Protein AF-A0A2R5FAJ1-F1 (afdb_monomer)

Structure (mmCIF, N/CA/C/O backbone):
data_AF-A0A2R5FAJ1-F1
#
_entry.id   AF-A0A2R5FAJ1-F1
#
loop_
_atom_site.group_PDB
_atom_site.id
_atom_site.type_symbol
_atom_site.label_atom_id
_atom_site.label_alt_id
_atom_site.label_comp_id
_atom_site.label_asym_id
_atom_site.label_entity_id
_atom_site.label_seq_id
_atom_site.pdbx_PDB_ins_code
_atom_site.Cartn_x
_atom_site.Cartn_y
_atom_site.Cartn_z
_atom_site.occupancy
_atom_site.B_iso_or_equiv
_atom_site.auth_seq_id
_atom_site.auth_comp_id
_atom_site.auth_asym_id
_atom_site.auth_atom_id
_atom_site.pdbx_PDB_model_num
ATOM 1 N N . MET A 1 1 ? -0.420 -8.254 14.455 1.00 93.44 1 MET A N 1
ATOM 2 C CA . MET A 1 1 ? -1.383 -7.147 14.602 1.00 93.44 1 MET A CA 1
ATOM 3 C C . MET A 1 1 ? -1.770 -6.872 16.058 1.00 93.44 1 MET A C 1
ATOM 5 O O . MET A 1 1 ? -2.172 -7.791 16.772 1.00 93.44 1 MET A O 1
ATOM 9 N N . ARG A 1 2 ? -1.735 -5.594 16.463 1.00 96.62 2 ARG A N 1
ATOM 10 C CA . ARG A 1 2 ? -2.293 -5.032 17.708 1.00 96.62 2 ARG A CA 1
ATOM 11 C C . ARG A 1 2 ? -3.362 -3.991 17.358 1.00 96.62 2 ARG A C 1
ATOM 13 O O . ARG A 1 2 ? -3.120 -3.110 16.543 1.00 96.62 2 ARG A O 1
ATOM 20 N N . ILE A 1 3 ? -4.538 -4.079 17.975 1.00 96.56 3 ILE A N 1
ATOM 21 C CA . ILE A 1 3 ? -5.634 -3.118 17.767 1.00 96.56 3 ILE A CA 1
ATOM 22 C C . ILE A 1 3 ? -5.824 -2.315 19.049 1.00 96.56 3 ILE A C 1
ATOM 24 O O . ILE A 1 3 ? -5.948 -2.896 20.127 1.00 96.56 3 ILE A O 1
ATOM 28 N N . THR A 1 4 ? -5.860 -0.994 18.919 1.00 95.50 4 THR A N 1
ATOM 29 C CA . THR A 1 4 ? -6.141 -0.053 20.006 1.00 95.50 4 THR A CA 1
ATOM 30 C C . THR A 1 4 ? -7.481 0.641 19.750 1.00 95.50 4 THR A C 1
ATOM 32 O O . THR A 1 4 ? -8.210 0.322 18.801 1.00 95.50 4 THR A O 1
ATOM 35 N N . GLU A 1 5 ? -7.849 1.586 20.612 1.00 92.88 5 GLU A N 1
ATOM 36 C CA . GLU A 1 5 ? -9.040 2.408 20.392 1.00 92.88 5 GLU A CA 1
ATOM 37 C C . GLU A 1 5 ? -8.940 3.201 19.079 1.00 92.88 5 GLU A C 1
ATOM 39 O O . GLU A 1 5 ? -9.903 3.253 18.313 1.00 92.88 5 GLU A O 1
ATOM 44 N N . THR A 1 6 ? -7.753 3.733 18.779 1.00 94.31 6 THR A N 1
ATOM 45 C CA . THR A 1 6 ? -7.510 4.668 17.675 1.00 94.31 6 THR A CA 1
ATOM 46 C C . THR A 1 6 ? -6.728 4.069 16.508 1.00 94.31 6 THR A C 1
ATOM 48 O O . THR A 1 6 ? -6.810 4.613 15.408 1.00 94.31 6 THR A O 1
ATOM 51 N N . MET A 1 7 ? -6.013 2.952 16.692 1.00 97.75 7 MET A N 1
ATOM 52 C CA . MET A 1 7 ? -5.083 2.409 15.694 1.00 97.75 7 MET A CA 1
ATOM 53 C C . MET A 1 7 ? -5.255 0.909 15.425 1.00 97.75 7 MET A C 1
ATOM 55 O O . MET A 1 7 ? -5.650 0.123 16.288 1.00 97.75 7 MET A O 1
ATOM 59 N N . VAL A 1 8 ? -4.895 0.504 14.208 1.00 98.44 8 VAL A N 1
ATOM 60 C CA . VAL A 1 8 ? -4.627 -0.878 13.801 1.00 98.44 8 VAL A CA 1
ATOM 61 C C . VAL A 1 8 ? -3.150 -0.962 13.431 1.00 98.44 8 VAL A C 1
ATOM 63 O O . VAL A 1 8 ? -2.748 -0.493 12.369 1.00 98.44 8 VAL A O 1
ATOM 66 N N . LEU A 1 9 ? -2.346 -1.544 14.316 1.00 98.50 9 LEU A N 1
ATOM 67 C CA . LEU A 1 9 ? -0.903 -1.708 14.159 1.00 98.50 9 LEU A CA 1
ATOM 68 C C . LEU A 1 9 ? -0.627 -3.111 13.613 1.00 98.50 9 LEU A C 1
ATOM 70 O O . LEU A 1 9 ? -1.091 -4.098 14.186 1.00 98.50 9 LEU A O 1
ATOM 74 N N . PHE A 1 10 ? 0.119 -3.225 12.525 1.00 98.38 10 PHE A N 1
ATOM 75 C CA . PHE A 1 10 ? 0.426 -4.509 11.892 1.00 98.38 10 PHE A CA 1
ATOM 76 C C . PHE A 1 10 ? 1.803 -4.461 11.237 1.00 98.38 10 PHE A C 1
ATOM 78 O O . PHE A 1 10 ? 2.274 -3.382 10.902 1.00 98.38 10 PHE A O 1
ATOM 85 N N . TRP A 1 11 ? 2.446 -5.611 11.044 1.00 95.06 11 TRP A N 1
ATOM 86 C CA . TRP A 1 11 ? 3.674 -5.687 10.230 1.00 95.06 11 TRP A CA 1
ATOM 87 C C . TRP A 1 11 ? 4.027 -7.102 9.761 1.00 95.06 11 TRP A C 1
ATOM 89 O O . TRP A 1 11 ? 5.011 -7.313 9.047 1.00 95.06 11 TRP A O 1
ATOM 99 N N . ARG A 1 12 ? 3.251 -8.112 10.167 1.00 96.31 12 ARG A N 1
ATOM 100 C CA . ARG A 1 12 ? 3.570 -9.511 9.886 1.00 96.31 12 ARG A CA 1
ATOM 101 C C . ARG A 1 12 ? 2.950 -9.945 8.567 1.00 96.31 12 ARG A C 1
ATOM 103 O O . ARG A 1 12 ? 1.955 -9.390 8.111 1.00 96.31 12 ARG A O 1
ATOM 110 N N . THR A 1 13 ? 3.517 -10.980 7.954 1.00 95.56 13 THR A N 1
ATOM 111 C CA . THR A 1 13 ? 3.013 -11.500 6.669 1.00 95.56 13 THR A CA 1
ATOM 112 C C . THR A 1 13 ? 1.606 -12.096 6.804 1.00 95.56 13 THR A C 1
ATOM 114 O O . THR A 1 13 ? 0.830 -12.097 5.852 1.00 95.56 13 THR A O 1
ATOM 117 N N . GLU A 1 14 ? 1.251 -12.581 7.991 1.00 95.62 14 GLU A N 1
ATOM 118 C CA . GLU A 1 14 ? -0.069 -13.124 8.302 1.00 95.62 14 GLU A CA 1
ATOM 119 C C . GLU A 1 14 ? -1.156 -12.042 8.336 1.00 95.62 14 GLU A C 1
ATOM 121 O O . GLU A 1 14 ? -2.317 -12.350 8.074 1.00 95.62 14 GLU A O 1
ATOM 126 N N . ASP A 1 15 ? -0.790 -10.785 8.602 1.00 96.94 15 ASP A N 1
ATOM 127 C CA . ASP A 1 15 ? -1.733 -9.674 8.680 1.00 96.94 15 ASP A CA 1
ATOM 128 C C . ASP A 1 15 ? -2.229 -9.327 7.262 1.00 96.94 15 ASP A C 1
ATOM 130 O O . ASP A 1 15 ? -1.428 -9.012 6.377 1.00 96.94 15 ASP A O 1
ATOM 134 N N . VAL A 1 16 ? -3.549 -9.337 7.019 1.00 97.69 16 VAL A N 1
ATOM 135 C CA . VAL A 1 16 ? -4.116 -9.100 5.668 1.00 97.69 16 VAL A CA 1
ATOM 136 C C . VAL A 1 16 ? -3.758 -7.732 5.089 1.00 97.69 16 VAL A C 1
ATOM 138 O O . VAL A 1 16 ? -3.848 -7.521 3.880 1.00 97.69 16 VAL A O 1
ATOM 141 N N . PHE A 1 17 ? -3.343 -6.803 5.941 1.00 98.19 17 PHE A N 1
ATOM 142 C CA . PHE A 1 17 ? -2.893 -5.460 5.598 1.00 98.19 17 PHE A CA 1
ATOM 143 C C . PHE A 1 17 ? -1.486 -5.439 4.989 1.00 98.19 17 PHE A C 1
ATOM 145 O O . PHE A 1 17 ? -1.177 -4.549 4.200 1.00 98.19 17 PHE A O 1
ATOM 152 N N . SER A 1 18 ? -0.658 -6.450 5.267 1.00 98.25 18 SER A N 1
ATOM 153 C CA . SER A 1 18 ? 0.699 -6.535 4.734 1.00 98.25 18 SER A CA 1
ATOM 154 C C . SER A 1 18 ? 0.703 -6.700 3.212 1.00 98.25 18 SER A C 1
ATOM 156 O O . SER A 1 18 ? -0.058 -7.492 2.636 1.00 98.25 18 SER A O 1
ATOM 158 N N . ASN A 1 19 ? 1.632 -6.012 2.542 1.00 97.94 19 ASN A N 1
ATOM 159 C CA . ASN A 1 19 ? 1.895 -6.221 1.115 1.00 97.94 19 ASN A CA 1
ATOM 160 C C . ASN A 1 19 ? 2.412 -7.636 0.814 1.00 97.94 19 ASN A C 1
ATOM 162 O O . ASN A 1 19 ? 2.312 -8.091 -0.326 1.00 97.94 19 ASN A O 1
ATOM 166 N N . TRP A 1 20 ? 2.961 -8.325 1.817 1.00 98.00 20 TRP A N 1
ATOM 167 C CA . TRP A 1 20 ? 3.514 -9.674 1.687 1.00 98.00 20 TRP A CA 1
ATOM 168 C C . TRP A 1 20 ? 2.463 -10.760 1.896 1.00 98.00 20 TRP A C 1
ATOM 170 O O . TRP A 1 20 ? 2.696 -11.907 1.511 1.00 98.00 20 TRP A O 1
ATOM 180 N N . HIS A 1 21 ? 1.304 -10.397 2.454 1.00 98.44 21 HIS A N 1
ATOM 181 C CA . HIS A 1 21 ? 0.206 -11.321 2.679 1.00 98.44 21 HIS A CA 1
ATOM 182 C C . HIS A 1 21 ? -0.227 -11.991 1.365 1.00 98.44 21 HIS A C 1
ATOM 184 O O . HIS A 1 21 ? -0.541 -11.279 0.401 1.00 98.44 21 HIS A O 1
ATOM 190 N N . PRO A 1 22 ? -0.277 -13.335 1.304 1.00 98.25 22 PRO A N 1
ATOM 191 C CA . PRO A 1 22 ? -0.726 -14.053 0.119 1.00 98.25 22 PRO A CA 1
ATOM 192 C C . PRO A 1 22 ? -2.164 -13.682 -0.255 1.00 98.25 22 PRO A C 1
ATOM 194 O O . PRO A 1 22 ? -3.111 -13.984 0.466 1.00 98.25 22 PRO A O 1
ATOM 197 N N . ALA A 1 23 ? -2.339 -13.048 -1.410 1.00 97.75 23 ALA A N 1
ATOM 198 C CA . ALA A 1 23 ? -3.645 -12.684 -1.939 1.00 97.75 23 ALA A CA 1
ATOM 199 C C . ALA A 1 23 ? -3.588 -12.663 -3.464 1.00 97.75 23 ALA A C 1
ATOM 201 O O . ALA A 1 23 ? -2.833 -11.893 -4.058 1.00 97.75 23 ALA A O 1
ATOM 202 N N . VAL A 1 24 ? -4.391 -13.514 -4.103 1.00 97.56 24 VAL A N 1
ATOM 203 C CA . VAL A 1 24 ? -4.454 -13.560 -5.564 1.00 97.56 24 VAL A CA 1
ATOM 204 C C . VAL A 1 24 ? -5.420 -12.493 -6.061 1.00 97.56 24 VAL A C 1
ATOM 206 O O . VAL A 1 24 ? -6.554 -12.406 -5.591 1.00 97.56 24 VAL A O 1
ATOM 209 N N . PHE A 1 25 ? -4.974 -11.696 -7.025 1.00 97.88 25 PHE A N 1
ATOM 210 C CA . PHE A 1 25 ? -5.801 -10.722 -7.734 1.00 97.88 25 PHE A CA 1
ATOM 211 C C . PHE A 1 25 ? -5.243 -10.468 -9.137 1.00 97.88 25 PHE A C 1
ATOM 213 O O . PHE A 1 25 ? -4.124 -10.874 -9.464 1.00 97.88 25 PHE A O 1
ATOM 220 N N . TYR A 1 26 ? -6.050 -9.821 -9.974 1.00 96.69 26 TYR A N 1
ATOM 221 C CA . TYR A 1 26 ? -5.736 -9.576 -11.376 1.00 96.69 26 TYR A CA 1
ATOM 222 C C . TYR A 1 26 ? -5.839 -8.098 -11.744 1.00 96.69 26 TYR A C 1
ATOM 224 O O . TYR A 1 26 ? -6.721 -7.392 -11.258 1.00 96.69 26 TYR A O 1
ATOM 232 N N . GLU A 1 27 ? -4.989 -7.669 -12.672 1.00 93.81 27 GLU A N 1
ATOM 233 C CA . GLU A 1 27 ? -5.053 -6.365 -13.334 1.00 93.81 27 GLU A CA 1
ATOM 234 C C . GLU A 1 27 ? -4.832 -6.567 -14.831 1.00 93.81 27 GLU A C 1
ATOM 236 O O . GLU A 1 27 ? -3.790 -7.078 -15.236 1.00 93.81 27 GLU A O 1
ATOM 241 N N . ASN A 1 28 ? -5.812 -6.211 -15.668 1.00 91.25 28 ASN A N 1
ATOM 242 C CA . ASN A 1 28 ? -5.693 -6.301 -17.131 1.00 91.25 28 ASN A CA 1
ATOM 243 C C . ASN A 1 28 ? -5.165 -7.666 -17.639 1.00 91.25 28 ASN A C 1
ATOM 245 O O . ASN A 1 28 ? -4.375 -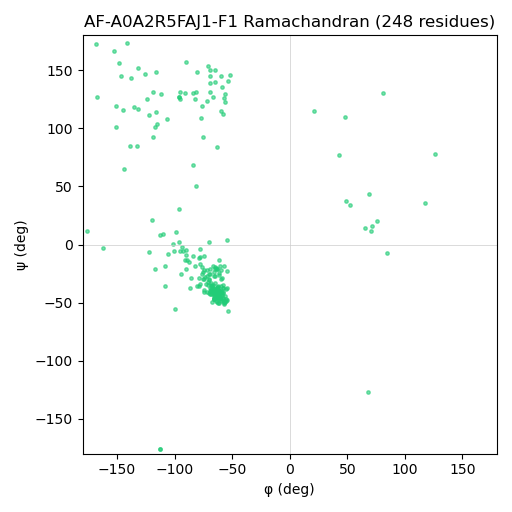7.737 -18.576 1.00 91.25 28 ASN A O 1
ATOM 249 N N . GLY A 1 29 ? -5.583 -8.762 -16.993 1.00 89.81 29 GLY A N 1
ATOM 250 C CA . GLY A 1 29 ? -5.164 -10.130 -17.325 1.00 89.81 29 GLY A CA 1
ATOM 251 C C . GLY A 1 29 ? -3.837 -10.586 -16.701 1.00 89.81 29 GLY A C 1
ATOM 252 O O . GLY A 1 29 ? -3.521 -11.773 -16.767 1.00 89.81 29 GLY A O 1
ATOM 253 N N . VAL A 1 30 ? -3.084 -9.700 -16.046 1.00 92.81 30 VAL A N 1
ATOM 254 C CA . VAL A 1 30 ? -1.887 -10.057 -15.270 1.00 92.81 30 VAL A CA 1
ATOM 255 C C . VAL A 1 30 ? -2.313 -10.554 -13.892 1.00 92.81 30 VAL A C 1
ATOM 257 O O . VAL A 1 30 ? -3.118 -9.915 -13.219 1.00 92.81 30 VAL A O 1
ATOM 260 N N . ARG A 1 31 ? -1.780 -11.705 -13.473 1.00 97.19 31 ARG A N 1
ATOM 261 C CA . ARG A 1 31 ? -2.037 -12.308 -12.160 1.00 97.19 31 ARG A CA 1
ATOM 262 C C . ARG A 1 31 ? -0.946 -11.921 -11.168 1.00 97.19 31 ARG A C 1
ATOM 264 O O . ARG A 1 31 ? 0.227 -12.167 -11.444 1.00 97.19 31 ARG A O 1
ATOM 271 N N . PHE A 1 32 ? -1.348 -11.466 -9.988 1.00 98.44 32 PHE A N 1
ATOM 272 C CA . PHE A 1 32 ? -0.465 -11.213 -8.850 1.00 98.44 32 PHE A CA 1
ATOM 273 C C . PHE A 1 32 ? -0.809 -12.142 -7.686 1.00 98.44 32 PHE A C 1
ATOM 275 O O . PHE A 1 32 ? -1.961 -12.553 -7.538 1.00 98.44 32 PHE A O 1
ATOM 282 N N . ILE A 1 33 ? 0.194 -12.512 -6.884 1.00 98.31 33 ILE A N 1
ATOM 283 C CA . ILE A 1 33 ? 0.015 -13.393 -5.711 1.00 98.31 33 ILE A CA 1
ATOM 284 C C . ILE A 1 33 ? 0.080 -12.668 -4.363 1.00 98.31 33 ILE A C 1
ATOM 286 O O . ILE A 1 33 ? -0.180 -13.285 -3.331 1.00 98.31 33 ILE A O 1
ATOM 290 N N . ASN A 1 34 ? 0.452 -11.391 -4.372 1.00 98.62 34 ASN A N 1
ATOM 291 C CA . ASN A 1 34 ? 0.419 -10.456 -3.251 1.00 98.62 34 ASN A CA 1
ATOM 292 C C . ASN A 1 34 ? 0.665 -9.031 -3.792 1.00 98.62 34 ASN A C 1
ATOM 294 O O . ASN A 1 34 ? 0.986 -8.852 -4.974 1.00 98.62 34 ASN A O 1
ATOM 298 N N . THR A 1 35 ? 0.515 -8.015 -2.941 1.00 98.56 35 THR A N 1
ATOM 299 C CA . THR A 1 35 ? 0.717 -6.616 -3.349 1.00 98.56 35 THR A CA 1
ATOM 300 C C . THR A 1 35 ? 2.192 -6.296 -3.614 1.00 98.56 35 THR A C 1
ATOM 302 O O . THR A 1 35 ? 2.478 -5.474 -4.477 1.00 98.56 35 THR A O 1
ATOM 305 N N . GLU A 1 36 ? 3.145 -6.961 -2.950 1.00 98.62 36 GLU A N 1
ATOM 306 C CA . GLU A 1 36 ? 4.584 -6.778 -3.215 1.00 98.62 36 GLU A CA 1
ATOM 307 C C . GLU A 1 36 ? 4.939 -7.102 -4.676 1.00 98.62 36 GLU A C 1
ATOM 309 O O . GLU A 1 36 ? 5.653 -6.339 -5.328 1.00 98.62 36 GLU A O 1
ATOM 314 N N . GLN A 1 37 ? 4.397 -8.195 -5.225 1.00 98.81 37 GLN A N 1
ATOM 315 C CA . GLN A 1 37 ? 4.614 -8.581 -6.619 1.00 98.81 37 GLN A CA 1
ATOM 316 C C . GLN A 1 37 ? 4.077 -7.521 -7.580 1.00 98.81 37 GLN A C 1
ATOM 318 O O . GLN A 1 37 ? 4.756 -7.173 -8.544 1.00 98.81 37 GLN A O 1
ATOM 323 N N . HIS A 1 38 ? 2.874 -7.006 -7.305 1.00 98.81 38 HIS A N 1
ATOM 324 C CA . HIS A 1 38 ? 2.249 -5.925 -8.072 1.00 98.81 38 HIS A CA 1
ATOM 325 C C . HIS A 1 38 ? 3.091 -4.650 -8.017 1.00 98.81 38 HIS A C 1
ATOM 327 O O . HIS A 1 38 ? 3.471 -4.124 -9.062 1.00 98.81 38 HIS A O 1
ATOM 333 N N . MET A 1 39 ? 3.484 -4.228 -6.813 1.00 98.62 39 MET A N 1
ATOM 334 C CA . MET A 1 39 ? 4.303 -3.042 -6.583 1.00 98.62 39 MET A CA 1
ATOM 335 C C . MET A 1 39 ? 5.633 -3.117 -7.340 1.00 98.62 39 MET A C 1
ATOM 337 O O . MET A 1 39 ? 6.001 -2.175 -8.042 1.00 98.62 39 MET A O 1
ATOM 341 N N . MET A 1 40 ? 6.368 -4.225 -7.213 1.00 98.81 40 MET A N 1
ATOM 342 C CA . MET A 1 40 ? 7.676 -4.374 -7.857 1.00 98.81 40 MET A CA 1
ATOM 343 C C . MET A 1 40 ? 7.548 -4.529 -9.376 1.00 98.81 40 MET A C 1
ATOM 345 O O . MET A 1 40 ? 8.384 -4.002 -10.111 1.00 98.81 40 MET A O 1
ATOM 349 N N . TRP A 1 41 ? 6.498 -5.197 -9.866 1.00 98.75 41 TRP A N 1
ATOM 350 C CA . TRP A 1 41 ? 6.222 -5.291 -11.300 1.00 98.75 41 TRP A CA 1
ATOM 351 C C . TRP A 1 41 ? 5.939 -3.913 -11.904 1.00 98.75 41 TRP A C 1
ATOM 353 O O . TRP A 1 41 ? 6.590 -3.534 -12.876 1.00 98.75 41 TRP A O 1
ATOM 363 N N . HIS A 1 42 ? 5.051 -3.124 -11.292 1.00 98.75 42 HIS A N 1
ATOM 364 C CA . HIS A 1 42 ? 4.762 -1.755 -11.734 1.00 98.75 42 HIS A CA 1
ATOM 365 C C . HIS A 1 42 ? 5.969 -0.839 -11.628 1.00 98.75 42 HIS A C 1
ATOM 367 O O . HIS A 1 42 ? 6.194 -0.029 -12.521 1.00 98.75 42 HIS A O 1
ATOM 373 N N . LYS A 1 43 ? 6.793 -1.000 -10.587 1.00 98.56 43 LYS A N 1
ATOM 374 C CA . LYS A 1 43 ? 8.072 -0.296 -10.485 1.00 98.56 43 LYS A CA 1
ATOM 375 C C . LYS A 1 43 ? 8.957 -0.584 -11.699 1.00 98.56 43 LYS A C 1
ATOM 377 O O . LYS A 1 43 ? 9.466 0.348 -12.306 1.00 98.56 43 LYS A O 1
ATOM 382 N N . ALA A 1 44 ? 9.122 -1.849 -12.081 1.00 98.69 44 ALA A N 1
ATOM 383 C CA . ALA A 1 44 ? 9.907 -2.213 -13.259 1.00 98.69 44 ALA A CA 1
ATOM 384 C C . ALA A 1 44 ? 9.298 -1.649 -14.559 1.00 98.69 44 ALA A C 1
ATOM 386 O O . ALA A 1 44 ? 10.019 -1.093 -15.386 1.00 98.69 44 ALA A O 1
ATOM 387 N N . MET A 1 45 ? 7.972 -1.720 -14.708 1.00 98.19 45 MET A N 1
ATOM 388 C CA . MET A 1 45 ? 7.258 -1.172 -15.868 1.00 98.19 45 MET A CA 1
ATOM 389 C C . MET A 1 45 ? 7.376 0.354 -15.977 1.00 98.19 45 MET A C 1
ATOM 391 O O . MET A 1 45 ? 7.557 0.862 -17.082 1.00 98.19 45 MET A O 1
ATOM 395 N N . LEU A 1 46 ? 7.340 1.076 -14.852 1.00 97.88 46 LEU A N 1
ATOM 396 C CA . LEU A 1 46 ? 7.489 2.535 -14.791 1.00 97.88 46 LEU A CA 1
ATOM 397 C C . LEU A 1 46 ? 8.819 3.010 -15.395 1.00 97.88 46 LEU A C 1
ATOM 399 O O . LEU A 1 46 ? 8.860 4.059 -16.031 1.00 97.88 46 LEU A O 1
ATOM 403 N N . PHE A 1 47 ? 9.885 2.222 -15.236 1.00 98.19 47 PHE A N 1
ATOM 404 C CA . PHE A 1 47 ? 11.216 2.510 -15.785 1.00 98.19 47 PHE A CA 1
ATOM 405 C C . PHE A 1 47 ? 11.517 1.755 -17.093 1.00 98.19 47 PHE A C 1
ATOM 407 O O . PHE A 1 47 ? 12.651 1.752 -17.567 1.00 98.19 47 PHE A O 1
ATOM 414 N N . GLY A 1 48 ? 10.512 1.111 -17.697 1.00 97.81 48 GLY A N 1
ATOM 415 C CA . GLY A 1 48 ? 10.660 0.377 -18.958 1.00 97.81 48 GLY A CA 1
ATOM 416 C C . GLY A 1 48 ? 11.468 -0.925 -18.862 1.00 97.81 48 GLY A C 1
ATOM 417 O O . GLY A 1 48 ? 11.796 -1.517 -19.892 1.00 97.81 48 GLY A O 1
ATOM 418 N N . ASP A 1 49 ? 11.772 -1.417 -17.657 1.00 98.44 49 ASP A N 1
ATOM 419 C CA . ASP A 1 49 ? 12.535 -2.649 -17.430 1.00 98.44 49 ASP A CA 1
ATOM 420 C C . ASP A 1 49 ? 11.637 -3.897 -17.494 1.00 98.44 49 ASP A C 1
ATOM 422 O O . ASP A 1 49 ? 11.371 -4.594 -16.509 1.00 98.44 49 ASP A O 1
ATOM 426 N N . THR A 1 50 ? 11.150 -4.183 -18.701 1.00 98.06 50 THR A N 1
ATOM 427 C CA . THR A 1 50 ? 10.253 -5.319 -18.977 1.00 98.06 50 THR A CA 1
ATOM 428 C C . THR A 1 50 ? 10.886 -6.682 -18.667 1.00 98.06 50 THR A C 1
ATOM 430 O O . THR A 1 50 ? 10.176 -7.633 -18.334 1.00 98.06 50 THR A O 1
ATOM 433 N N . GLU A 1 51 ? 12.218 -6.787 -18.719 1.00 98.38 51 GLU A N 1
ATOM 434 C CA . GLU A 1 51 ? 12.951 -8.006 -18.374 1.00 98.38 51 GLU A CA 1
ATOM 435 C C . GLU A 1 51 ? 12.830 -8.309 -16.874 1.00 98.38 51 GLU A C 1
ATOM 437 O O . GLU A 1 51 ? 12.464 -9.424 -16.486 1.00 98.38 51 GLU A O 1
ATOM 442 N N . THR A 1 52 ? 13.091 -7.314 -16.022 1.00 98.44 52 THR A N 1
ATOM 443 C CA . THR A 1 52 ? 12.939 -7.444 -14.566 1.00 98.44 52 THR A CA 1
ATOM 444 C C . THR A 1 52 ? 11.475 -7.642 -14.182 1.00 98.44 52 THR A C 1
ATOM 446 O O . THR A 1 52 ? 11.177 -8.517 -13.365 1.00 98.44 52 THR A O 1
ATOM 449 N N . ALA A 1 53 ? 10.544 -6.943 -14.841 1.00 98.31 53 ALA A N 1
ATOM 450 C CA . ALA A 1 53 ? 9.107 -7.150 -14.656 1.00 98.31 53 ALA A CA 1
ATOM 451 C C . ALA A 1 53 ? 8.706 -8.621 -14.901 1.00 98.31 53 ALA A C 1
ATOM 453 O O . ALA A 1 53 ? 8.040 -9.246 -14.071 1.00 98.31 53 ALA A O 1
ATOM 454 N N . ALA A 1 54 ? 9.181 -9.227 -15.995 1.00 98.19 54 ALA A N 1
ATOM 455 C CA . ALA A 1 54 ? 8.916 -10.632 -16.303 1.00 98.19 54 ALA A CA 1
ATOM 456 C C . ALA A 1 54 ? 9.534 -11.604 -15.280 1.00 98.19 54 ALA A C 1
ATOM 458 O O . ALA A 1 54 ? 8.950 -12.658 -15.010 1.00 98.19 54 ALA A O 1
ATOM 459 N N . LYS A 1 55 ? 10.696 -11.273 -14.695 1.00 98.62 55 LYS A N 1
ATOM 460 C CA . LYS A 1 55 ? 11.313 -12.063 -13.612 1.00 98.62 55 LYS A CA 1
ATOM 461 C C . LYS A 1 55 ? 10.487 -11.990 -12.327 1.00 98.62 55 LYS A C 1
ATOM 463 O O . LYS A 1 55 ? 10.274 -13.029 -11.704 1.00 98.62 55 LYS A O 1
ATOM 468 N N . ILE A 1 56 ? 9.985 -10.808 -11.965 1.00 98.62 56 ILE A N 1
ATOM 469 C CA . ILE A 1 56 ? 9.165 -10.581 -10.762 1.00 98.62 56 ILE A CA 1
ATOM 470 C C . ILE A 1 56 ? 7.890 -11.433 -10.787 1.00 98.62 56 ILE A C 1
ATOM 472 O O . ILE A 1 56 ? 7.568 -12.085 -9.791 1.00 98.62 56 ILE A O 1
ATOM 476 N N . LEU A 1 57 ? 7.206 -11.522 -11.935 1.00 97.88 57 LEU A N 1
ATOM 477 C CA . LEU A 1 57 ? 5.989 -12.341 -12.073 1.00 97.88 57 LEU A CA 1
ATOM 478 C C . LEU A 1 57 ? 6.221 -13.845 -11.859 1.00 97.88 57 LEU A C 1
ATOM 480 O O . LEU A 1 57 ? 5.281 -14.576 -11.554 1.00 97.88 57 LEU A O 1
ATOM 484 N N . ARG A 1 58 ? 7.462 -14.326 -11.998 1.00 97.69 58 ARG A N 1
ATOM 485 C CA . ARG A 1 58 ? 7.817 -15.740 -11.788 1.00 97.69 58 ARG A CA 1
ATOM 486 C C . ARG A 1 58 ? 8.217 -16.054 -10.346 1.00 97.69 58 ARG A C 1
ATOM 488 O O . ARG A 1 58 ? 8.427 -17.222 -10.026 1.00 97.69 58 ARG A O 1
ATOM 495 N N . LYS A 1 59 ? 8.379 -15.043 -9.489 1.00 98.12 59 LYS A N 1
ATOM 496 C CA . LYS A 1 59 ? 8.752 -15.238 -8.085 1.00 98.12 59 LYS A CA 1
ATOM 497 C C . LYS A 1 59 ? 7.545 -15.614 -7.238 1.00 98.12 59 LYS A C 1
ATOM 499 O O . LYS A 1 59 ? 6.425 -15.192 -7.505 1.00 98.12 59 LYS A O 1
ATOM 504 N N . VAL A 1 60 ? 7.812 -16.405 -6.203 1.00 95.44 60 VAL A N 1
ATOM 505 C CA . VAL A 1 60 ? 6.805 -16.847 -5.227 1.00 95.44 60 VAL A CA 1
ATOM 506 C C . VAL A 1 60 ? 7.009 -16.149 -3.884 1.00 95.44 60 VAL A C 1
ATOM 508 O O . VAL A 1 60 ? 6.038 -15.798 -3.222 1.00 95.44 60 VAL A O 1
ATOM 511 N N . HIS A 1 61 ? 8.262 -15.902 -3.496 1.00 97.50 61 HIS A N 1
ATOM 512 C CA . HIS A 1 61 ? 8.581 -15.291 -2.214 1.00 97.50 61 HIS A CA 1
ATOM 513 C C . HIS A 1 61 ? 8.661 -13.752 -2.327 1.00 97.50 61 HIS A C 1
ATOM 515 O O . HIS A 1 61 ? 9.387 -13.260 -3.197 1.00 97.50 61 HIS A O 1
ATOM 521 N N . PRO A 1 62 ? 7.987 -12.977 -1.450 1.00 96.81 62 PRO A N 1
ATOM 522 C CA . PRO A 1 62 ? 8.013 -11.508 -1.474 1.00 96.81 62 PRO A CA 1
ATOM 523 C C . PRO A 1 62 ? 9.421 -10.911 -1.408 1.00 96.81 62 PRO A C 1
ATOM 525 O O . PRO A 1 62 ? 9.726 -9.956 -2.116 1.00 96.81 62 PRO A O 1
ATOM 528 N N . MET A 1 63 ? 10.316 -11.517 -0.618 1.00 97.00 63 MET A N 1
ATOM 529 C CA . MET A 1 63 ? 11.712 -11.066 -0.530 1.00 97.00 63 MET A CA 1
ATOM 530 C C . MET A 1 63 ? 12.420 -11.080 -1.894 1.00 97.00 63 MET A C 1
ATOM 532 O O . MET A 1 63 ? 13.130 -10.131 -2.216 1.00 97.00 63 MET A O 1
ATOM 536 N N . ASP A 1 64 ? 12.191 -12.107 -2.719 1.00 98.12 64 ASP A N 1
ATOM 537 C CA . ASP A 1 64 ? 12.810 -12.197 -4.047 1.00 98.12 64 ASP A CA 1
ATOM 538 C C . ASP A 1 64 ? 12.271 -11.110 -4.987 1.00 98.12 64 ASP A C 1
ATOM 540 O O . ASP A 1 64 ? 13.006 -10.574 -5.815 1.00 98.12 64 ASP A O 1
ATOM 544 N N . MET A 1 65 ? 10.980 -10.778 -4.867 1.00 98.19 65 MET A N 1
ATOM 545 C CA . MET A 1 65 ? 10.344 -9.697 -5.628 1.00 98.19 65 MET A CA 1
ATOM 546 C C . MET A 1 65 ? 10.938 -8.348 -5.221 1.00 98.19 65 MET A C 1
ATOM 548 O O . MET A 1 65 ? 11.330 -7.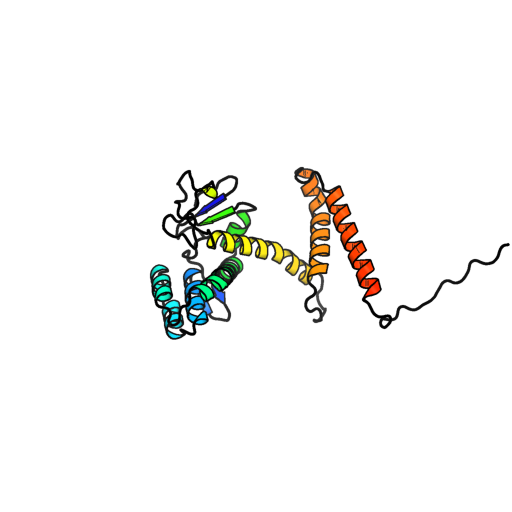569 -6.089 1.00 98.19 65 MET A O 1
ATOM 552 N N . LYS A 1 66 ? 11.067 -8.111 -3.908 1.00 96.69 66 LYS A N 1
ATOM 553 C CA . LYS A 1 66 ? 11.674 -6.903 -3.336 1.00 96.69 66 LYS A CA 1
ATOM 554 C C . LYS A 1 66 ? 13.128 -6.749 -3.770 1.00 96.69 66 LYS A C 1
ATOM 556 O O . LYS A 1 66 ? 13.553 -5.646 -4.107 1.00 96.69 66 LYS A O 1
ATOM 561 N N . GLN A 1 67 ? 13.889 -7.846 -3.797 1.00 98.12 67 GLN A N 1
ATOM 562 C CA . GLN A 1 67 ? 15.269 -7.847 -4.277 1.00 98.12 67 GLN A CA 1
ATOM 563 C C . GLN A 1 67 ? 15.347 -7.462 -5.758 1.00 98.12 67 GLN A C 1
ATOM 565 O O . GLN A 1 67 ? 16.061 -6.522 -6.092 1.00 98.12 67 GLN A O 1
ATOM 570 N N . LEU A 1 68 ? 14.552 -8.093 -6.626 1.00 98.25 68 LEU A N 1
ATOM 571 C CA . LEU A 1 68 ? 14.489 -7.720 -8.045 1.00 98.25 68 LEU A CA 1
ATOM 572 C C . LEU A 1 68 ? 14.048 -6.263 -8.246 1.00 98.25 68 LEU A C 1
ATOM 574 O O . LEU A 1 68 ? 14.570 -5.567 -9.110 1.00 98.25 68 LEU A O 1
ATOM 578 N N . GLY A 1 69 ? 13.140 -5.758 -7.413 1.00 97.31 69 GLY A N 1
ATOM 579 C CA . GLY A 1 69 ? 12.723 -4.359 -7.437 1.00 97.31 69 GLY A CA 1
ATOM 580 C C . GLY A 1 69 ? 13.820 -3.348 -7.080 1.00 97.31 69 GLY A C 1
ATOM 581 O O . GLY A 1 69 ? 13.689 -2.163 -7.402 1.00 97.31 69 GLY A O 1
ATOM 582 N N . ARG A 1 70 ? 14.901 -3.781 -6.417 1.00 97.31 70 ARG A N 1
ATOM 583 C CA . ARG A 1 70 ? 16.117 -2.974 -6.192 1.00 97.31 70 ARG A CA 1
ATOM 584 C C . ARG A 1 70 ? 17.061 -2.992 -7.395 1.00 97.31 70 ARG A C 1
ATOM 586 O O . ARG A 1 70 ? 17.898 -2.107 -7.505 1.00 97.31 70 ARG A O 1
ATOM 593 N N . GLU A 1 71 ? 16.908 -3.970 -8.281 1.00 97.50 71 GLU A N 1
ATOM 594 C CA . GLU A 1 71 ? 17.735 -4.175 -9.476 1.00 97.50 71 GLU A CA 1
ATOM 595 C C . GLU A 1 71 ? 17.110 -3.567 -10.747 1.00 97.50 71 GLU A C 1
ATOM 597 O O . GLU A 1 71 ? 17.679 -3.691 -11.830 1.00 97.50 71 GLU A O 1
ATOM 602 N N . VAL A 1 72 ? 15.952 -2.900 -10.626 1.00 98.38 72 VAL A N 1
ATOM 603 C CA . VAL A 1 72 ? 15.256 -2.248 -11.747 1.00 98.38 72 VAL A CA 1
ATOM 604 C C . VAL A 1 72 ? 16.173 -1.244 -12.443 1.00 98.38 72 VAL A C 1
ATOM 606 O O . VAL A 1 72 ? 16.669 -0.292 -11.835 1.00 98.38 72 VAL A O 1
ATOM 609 N N . LYS A 1 73 ? 16.373 -1.449 -13.745 1.00 97.81 73 LYS A N 1
ATOM 610 C CA . LYS A 1 73 ? 17.191 -0.580 -14.594 1.00 97.81 73 LYS A CA 1
ATOM 611 C C . LYS A 1 73 ? 16.516 0.777 -14.782 1.00 97.81 73 LYS A C 1
ATOM 613 O O . LYS A 1 73 ? 15.299 0.859 -14.894 1.00 97.81 73 LYS A O 1
ATOM 618 N N . GLY A 1 74 ? 17.322 1.837 -14.856 1.00 96.88 74 GLY A N 1
ATOM 619 C CA . GLY A 1 74 ? 16.823 3.197 -15.090 1.00 96.88 74 GLY A CA 1
ATOM 620 C C . GLY A 1 74 ? 16.066 3.806 -13.907 1.00 96.88 74 GLY A C 1
ATOM 621 O O . GLY A 1 74 ? 15.368 4.794 -14.102 1.00 96.88 74 GLY A O 1
ATOM 622 N N . TYR A 1 75 ? 16.194 3.228 -12.707 1.00 98.19 75 TYR A N 1
ATOM 623 C CA . TYR A 1 75 ? 15.547 3.730 -11.498 1.00 98.19 75 TYR A CA 1
ATOM 624 C C . TYR A 1 75 ? 15.913 5.190 -11.211 1.00 98.19 75 TYR A C 1
ATOM 626 O O . TYR A 1 75 ? 17.089 5.540 -11.110 1.00 98.19 75 TYR A O 1
ATOM 634 N N . ASP A 1 76 ? 14.880 5.997 -10.993 1.00 98.12 76 ASP A N 1
ATOM 635 C CA . ASP A 1 76 ? 14.969 7.353 -10.470 1.00 98.12 76 ASP A CA 1
ATOM 636 C C . ASP A 1 76 ? 14.090 7.461 -9.217 1.00 98.12 76 ASP A C 1
ATOM 638 O O . ASP A 1 76 ? 12.899 7.132 -9.236 1.00 98.12 76 ASP A O 1
ATOM 642 N N . ASP A 1 77 ? 14.687 7.894 -8.108 1.00 97.38 77 ASP A N 1
ATOM 643 C CA . ASP A 1 77 ? 13.997 7.931 -6.820 1.00 97.38 77 ASP A CA 1
ATOM 644 C C . ASP A 1 77 ? 12.875 8.970 -6.782 1.00 97.38 77 ASP A C 1
ATOM 646 O O . ASP A 1 77 ? 11.827 8.703 -6.201 1.00 97.38 77 ASP A O 1
ATOM 650 N N . ALA A 1 78 ? 13.038 10.114 -7.451 1.00 97.75 78 ALA A N 1
ATOM 651 C CA . ALA A 1 78 ? 12.022 11.159 -7.477 1.00 97.75 78 ALA A CA 1
ATOM 652 C C . ALA A 1 78 ? 10.795 10.715 -8.287 1.00 97.75 78 ALA A C 1
ATOM 654 O O . ALA A 1 78 ? 9.658 10.891 -7.842 1.00 97.75 78 ALA A O 1
ATOM 655 N N . VAL A 1 79 ? 11.017 10.069 -9.436 1.00 97.62 79 VAL A N 1
ATOM 656 C CA . VAL A 1 79 ? 9.946 9.467 -10.245 1.00 97.62 79 VAL A CA 1
ATOM 657 C C . VAL A 1 79 ? 9.229 8.370 -9.458 1.00 97.62 79 VAL A C 1
ATOM 659 O O . VAL A 1 79 ? 7.997 8.321 -9.445 1.00 97.62 79 VAL A O 1
ATOM 662 N N . TRP A 1 80 ? 9.975 7.508 -8.758 1.00 98.19 80 TRP A N 1
ATOM 663 C CA . TRP A 1 80 ? 9.375 6.466 -7.927 1.00 98.19 80 TRP A CA 1
ATOM 664 C C . TRP A 1 80 ? 8.594 7.048 -6.747 1.00 98.19 80 TRP A C 1
ATOM 666 O O . TRP A 1 80 ? 7.457 6.645 -6.514 1.00 98.19 80 TRP A O 1
ATOM 676 N N . ALA A 1 81 ? 9.153 8.016 -6.023 1.00 94.62 81 ALA A N 1
ATOM 677 C CA . ALA A 1 81 ? 8.497 8.670 -4.896 1.00 94.62 81 ALA A CA 1
ATOM 678 C C . ALA A 1 81 ? 7.169 9.326 -5.305 1.00 94.62 81 ALA A C 1
ATOM 680 O O . ALA A 1 81 ? 6.192 9.212 -4.567 1.00 94.62 81 ALA A O 1
ATOM 681 N N . ALA A 1 82 ? 7.104 9.918 -6.502 1.00 92.81 82 ALA A N 1
ATOM 682 C CA . ALA A 1 82 ? 5.889 10.522 -7.045 1.00 92.81 82 ALA A CA 1
ATOM 683 C C . ALA A 1 82 ? 4.792 9.505 -7.422 1.00 92.81 82 ALA A C 1
ATOM 685 O O . ALA A 1 82 ? 3.627 9.883 -7.531 1.00 92.81 82 ALA A O 1
ATOM 686 N N . LYS A 1 83 ? 5.142 8.228 -7.640 1.00 95.69 83 LYS A N 1
ATOM 687 C CA . LYS A 1 83 ? 4.216 7.195 -8.143 1.00 95.69 83 LYS A CA 1
ATOM 688 C C . LYS A 1 83 ? 3.945 6.035 -7.193 1.00 95.69 83 LYS A C 1
ATOM 690 O O . LYS A 1 83 ? 2.912 5.381 -7.319 1.00 95.69 83 LYS A O 1
ATOM 695 N N . ARG A 1 84 ? 4.823 5.780 -6.221 1.00 95.75 84 ARG A N 1
ATOM 696 C CA . ARG A 1 84 ? 4.757 4.594 -5.352 1.00 95.75 84 ARG A CA 1
ATOM 697 C C . ARG A 1 84 ? 3.448 4.483 -4.576 1.00 95.75 84 ARG A C 1
ATOM 699 O O . ARG A 1 84 ? 2.900 3.389 -4.490 1.00 95.75 84 ARG A O 1
ATOM 706 N N . LEU A 1 85 ? 2.939 5.600 -4.047 1.00 92.75 85 LEU A N 1
ATOM 707 C CA . LEU A 1 85 ? 1.702 5.606 -3.265 1.00 92.75 85 LEU A CA 1
ATOM 708 C C . LEU A 1 85 ? 0.500 5.227 -4.139 1.00 92.75 85 LEU A C 1
ATOM 710 O O . LEU A 1 85 ? -0.272 4.353 -3.758 1.00 92.75 85 LEU A O 1
ATOM 714 N N . GLU A 1 86 ? 0.380 5.831 -5.325 1.00 93.56 86 GLU A N 1
ATOM 715 C CA . GLU A 1 86 ? -0.672 5.528 -6.308 1.00 93.56 86 GLU A CA 1
ATOM 716 C C . GLU A 1 86 ? -0.649 4.040 -6.693 1.00 93.56 86 GLU A C 1
ATOM 718 O O . GLU A 1 86 ? -1.666 3.354 -6.590 1.00 93.56 86 GLU A O 1
ATOM 723 N N . ILE A 1 87 ? 0.532 3.521 -7.044 1.00 97.62 87 ILE A N 1
ATOM 724 C CA . ILE A 1 87 ? 0.727 2.123 -7.453 1.00 97.62 87 ILE A CA 1
ATOM 725 C C . ILE A 1 87 ? 0.319 1.150 -6.339 1.00 97.62 87 ILE A C 1
ATOM 727 O O . ILE A 1 87 ? -0.436 0.209 -6.585 1.00 97.62 87 ILE A O 1
ATOM 731 N N . VAL A 1 88 ? 0.784 1.368 -5.105 1.00 98.38 88 VAL A N 1
ATOM 732 C CA . VAL A 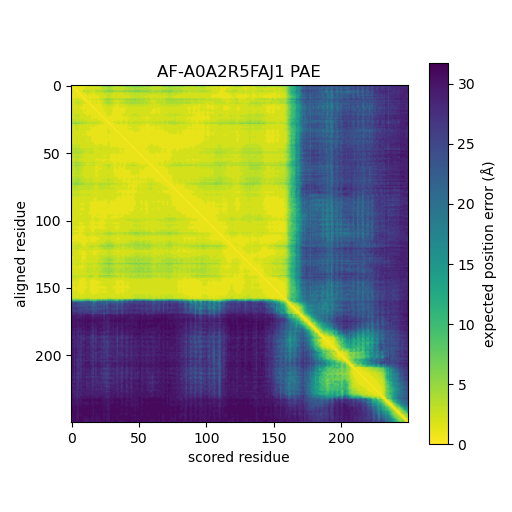1 88 ? 0.471 0.475 -3.974 1.00 98.38 88 VAL A CA 1
ATOM 733 C C . VAL A 1 88 ? -0.984 0.598 -3.531 1.00 98.38 88 VAL A C 1
ATOM 735 O O . VAL A 1 88 ? -1.584 -0.398 -3.119 1.00 98.38 88 VAL A O 1
ATOM 738 N N . THR A 1 89 ? -1.578 1.785 -3.656 1.00 97.00 89 THR A N 1
ATOM 739 C CA . THR A 1 89 ? -3.011 1.993 -3.414 1.00 97.00 89 THR A CA 1
ATOM 740 C C . THR A 1 89 ? -3.843 1.193 -4.411 1.00 97.00 89 THR A C 1
ATOM 742 O O . THR A 1 89 ? -4.768 0.498 -3.996 1.00 97.00 89 THR A O 1
ATOM 745 N N . GLU A 1 90 ? -3.506 1.217 -5.704 1.00 97.44 90 GLU A N 1
ATOM 746 C CA . GLU A 1 90 ? -4.239 0.441 -6.712 1.00 97.44 90 GLU A CA 1
ATOM 747 C C . GLU A 1 90 ? -4.056 -1.070 -6.520 1.00 97.44 90 GLU A C 1
ATOM 749 O O . GLU A 1 90 ? -5.036 -1.815 -6.537 1.00 97.44 90 GLU A O 1
ATOM 754 N N . GLY A 1 91 ? -2.835 -1.530 -6.231 1.00 98.31 91 GLY A N 1
ATOM 755 C CA . GLY A 1 91 ? -2.578 -2.941 -5.927 1.00 98.31 91 GLY A CA 1
ATOM 756 C C . GLY A 1 91 ? -3.398 -3.439 -4.735 1.00 98.31 91 GLY A C 1
ATOM 757 O O . GLY A 1 91 ? -4.066 -4.474 -4.816 1.00 98.31 91 GLY A O 1
ATOM 758 N N . ASN A 1 92 ? -3.432 -2.668 -3.643 1.00 98.81 92 ASN A N 1
ATOM 759 C CA . ASN A 1 92 ? -4.279 -2.991 -2.499 1.00 98.81 92 ASN A CA 1
ATOM 760 C C . ASN A 1 92 ? -5.774 -2.879 -2.840 1.00 98.81 92 ASN A C 1
ATOM 762 O O . ASN A 1 92 ? -6.553 -3.736 -2.428 1.00 98.81 92 ASN A O 1
ATOM 766 N N . PHE A 1 93 ? -6.205 -1.900 -3.638 1.00 98.06 93 PHE A N 1
ATOM 767 C CA . PHE A 1 93 ? -7.598 -1.809 -4.080 1.00 98.06 93 PHE A CA 1
ATOM 768 C C . PHE A 1 93 ? -8.032 -3.067 -4.839 1.00 98.06 93 PHE A C 1
ATOM 770 O O . PHE A 1 93 ? -9.072 -3.650 -4.524 1.00 98.06 93 PHE A O 1
ATOM 777 N N . LEU A 1 94 ? -7.228 -3.540 -5.791 1.00 96.50 94 LEU A N 1
ATOM 778 C CA . LEU A 1 94 ? -7.494 -4.769 -6.541 1.00 96.50 94 LEU A CA 1
ATOM 779 C C . LEU A 1 94 ? -7.500 -6.001 -5.626 1.00 96.50 94 LEU A C 1
ATOM 781 O O . LEU A 1 94 ? -8.435 -6.802 -5.690 1.00 96.50 94 LEU A O 1
ATOM 785 N N . LYS A 1 95 ? -6.525 -6.110 -4.716 1.00 98.44 95 LYS A N 1
ATOM 786 C CA . LYS A 1 95 ? -6.471 -7.155 -3.681 1.00 98.44 95 LYS A CA 1
ATOM 787 C C . LYS A 1 95 ? -7.764 -7.203 -2.866 1.00 98.44 95 LYS A C 1
ATOM 789 O O . LYS A 1 95 ? -8.424 -8.241 -2.833 1.00 98.44 95 LYS A O 1
ATOM 794 N N . PHE A 1 96 ? -8.157 -6.094 -2.242 1.00 96.94 96 PHE A N 1
ATOM 795 C CA . PHE A 1 96 ? -9.326 -6.044 -1.361 1.00 96.94 96 PHE A CA 1
ATOM 796 C C . PHE A 1 96 ? -10.656 -6.094 -2.126 1.00 96.94 96 PHE A C 1
ATOM 798 O O . PHE A 1 96 ? -11.640 -6.594 -1.598 1.00 96.94 96 PHE A O 1
ATOM 805 N N . THR A 1 97 ? -10.742 -5.634 -3.376 1.00 94.25 97 THR A N 1
ATOM 806 C CA . THR A 1 97 ? -11.982 -5.774 -4.166 1.00 94.25 97 THR A CA 1
ATOM 807 C C . THR A 1 97 ? -12.231 -7.203 -4.636 1.00 94.25 97 THR A C 1
ATOM 809 O O . THR A 1 97 ? -13.389 -7.618 -4.693 1.00 94.25 97 THR A O 1
ATOM 812 N N . GLN A 1 98 ? -11.173 -7.954 -4.948 1.00 95.81 98 GLN A N 1
ATOM 813 C CA . GLN A 1 98 ? -11.268 -9.324 -5.461 1.00 95.81 98 GLN A CA 1
ATOM 814 C C . GLN A 1 98 ? -11.284 -10.387 -4.349 1.00 95.81 98 GLN A C 1
ATOM 816 O O . GLN A 1 98 ? -11.670 -11.524 -4.603 1.00 95.81 98 GLN A O 1
ATOM 821 N N . ASN A 1 99 ? -10.941 -10.019 -3.109 1.00 94.75 99 ASN A N 1
ATOM 822 C CA . ASN A 1 99 ? -10.939 -10.909 -1.946 1.00 94.75 99 ASN A CA 1
ATOM 823 C C . ASN A 1 99 ? -11.927 -10.401 -0.880 1.00 94.75 99 ASN A C 1
ATOM 825 O O . ASN A 1 99 ? -11.588 -9.579 -0.030 1.00 94.75 99 ASN A O 1
ATOM 829 N N . SER A 1 100 ? -13.174 -10.886 -0.918 1.00 93.19 100 SER A N 1
ATOM 830 C CA . SER A 1 100 ? -14.291 -10.341 -0.123 1.00 93.19 100 SER A CA 1
ATOM 831 C C . SER A 1 100 ? -14.108 -10.434 1.395 1.00 93.19 100 SER A C 1
ATOM 833 O O . SER A 1 100 ? -14.518 -9.518 2.104 1.00 93.19 100 SER A O 1
ATOM 835 N N . ALA A 1 101 ? -13.485 -11.502 1.899 1.00 93.50 101 ALA A N 1
ATOM 836 C CA . ALA A 1 101 ? -13.206 -11.648 3.329 1.00 93.50 101 ALA A CA 1
ATOM 837 C C . ALA A 1 101 ? -12.194 -10.595 3.808 1.00 93.50 101 ALA A C 1
ATOM 839 O O . ALA A 1 101 ? -12.459 -9.873 4.765 1.00 93.50 101 ALA A O 1
ATOM 840 N N . MET A 1 102 ? -11.095 -10.424 3.064 1.00 97.56 102 MET A N 1
ATOM 841 C CA . MET A 1 102 ? -10.092 -9.390 3.341 1.00 97.56 102 MET A CA 1
ATOM 842 C C . MET A 1 102 ? -10.714 -7.993 3.246 1.00 97.56 102 MET A C 1
ATOM 844 O O . MET A 1 102 ? -10.423 -7.117 4.055 1.00 97.56 102 MET A O 1
ATOM 848 N N . LYS A 1 103 ? -11.610 -7.778 2.271 1.00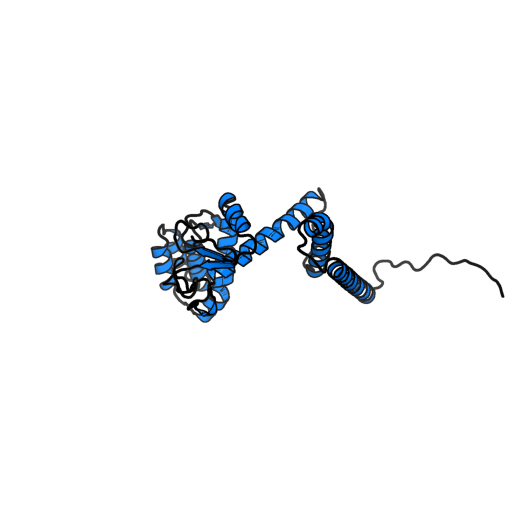 95.44 103 LYS A N 1
ATOM 849 C CA . LYS A 1 103 ? -12.373 -6.531 2.142 1.00 95.44 103 LYS A CA 1
ATOM 850 C C . LYS A 1 103 ? -13.130 -6.195 3.420 1.00 95.44 103 LYS A C 1
ATOM 852 O O . LYS A 1 103 ? -13.116 -5.048 3.856 1.00 95.44 103 LYS A O 1
ATOM 857 N N . ALA A 1 104 ? -13.838 -7.181 3.971 1.00 93.31 104 ALA A N 1
ATOM 858 C CA . ALA A 1 104 ? -14.630 -7.006 5.177 1.00 93.31 104 ALA A CA 1
ATOM 859 C C . ALA A 1 104 ? -13.733 -6.647 6.368 1.00 93.31 104 ALA A C 1
ATOM 861 O O . ALA A 1 104 ? -14.074 -5.740 7.119 1.00 93.31 104 ALA A O 1
ATOM 862 N N . GLU A 1 105 ? -12.565 -7.279 6.481 1.00 97.75 105 GLU A N 1
ATOM 863 C CA . GLU A 1 105 ? -11.576 -6.973 7.517 1.00 97.75 105 GLU A CA 1
ATOM 864 C C . GLU A 1 105 ? -11.032 -5.541 7.399 1.00 97.75 105 GLU A C 1
ATOM 866 O O . GLU A 1 105 ? -11.014 -4.808 8.387 1.00 97.75 105 GLU A O 1
ATOM 871 N N . LEU A 1 106 ? -10.710 -5.079 6.183 1.00 97.88 106 LEU A N 1
ATOM 872 C CA . LEU A 1 106 ? -10.315 -3.686 5.957 1.00 97.88 106 LEU A CA 1
ATOM 873 C C . LEU A 1 106 ? -11.421 -2.698 6.325 1.00 97.88 106 LEU A C 1
ATOM 875 O O . LEU A 1 106 ? -11.143 -1.678 6.950 1.00 97.88 106 LEU A O 1
ATOM 879 N N . LEU A 1 107 ? -12.675 -2.980 5.979 1.00 94.56 107 LEU A N 1
ATOM 880 C CA . LEU A 1 107 ? -13.796 -2.109 6.343 1.00 94.56 107 LEU A CA 1
ATOM 881 C C . LEU A 1 107 ? -14.074 -2.117 7.855 1.00 94.56 107 LEU A C 1
ATOM 883 O O . LEU A 1 107 ? -14.438 -1.078 8.406 1.00 94.56 107 LEU A O 1
ATOM 887 N N . ALA A 1 108 ? -13.856 -3.247 8.532 1.00 94.94 108 ALA A N 1
ATOM 888 C CA . ALA A 1 108 ? -14.055 -3.400 9.974 1.00 94.94 108 ALA A CA 1
ATOM 889 C C . ALA A 1 108 ? -13.074 -2.570 10.820 1.00 94.94 108 ALA A C 1
ATOM 891 O O . ALA A 1 108 ? -13.356 -2.282 11.984 1.00 94.94 108 ALA A O 1
ATOM 892 N N . THR A 1 109 ? -11.959 -2.118 10.237 1.00 95.06 109 THR A N 1
ATOM 893 C CA . THR A 1 109 ? -11.052 -1.163 10.899 1.00 95.06 109 THR A CA 1
ATOM 894 C C . THR A 1 109 ? -11.748 0.164 11.247 1.00 95.06 109 THR A C 1
ATOM 896 O O . THR A 1 109 ? -11.322 0.850 12.178 1.00 95.06 109 THR A O 1
ATOM 899 N N . GLY A 1 110 ? -12.858 0.497 10.575 1.00 93.19 110 GLY A N 1
ATOM 900 C CA . GLY A 1 110 ? -13.684 1.664 10.874 1.00 93.19 110 GLY A CA 1
ATOM 901 C C . GLY A 1 110 ? -12.962 2.969 10.552 1.00 93.19 110 GLY A C 1
ATOM 902 O O . GLY A 1 110 ? -12.486 3.155 9.435 1.00 93.19 110 GLY A O 1
ATOM 903 N N . SER A 1 111 ? -12.891 3.871 11.528 1.00 91.38 111 SER A N 1
ATOM 904 C CA . SER A 1 111 ? -12.158 5.140 11.440 1.00 91.38 111 SER A CA 1
ATOM 905 C C . SER A 1 111 ? -10.731 5.065 11.989 1.00 91.38 111 SER A C 1
ATOM 907 O O . SER A 1 111 ? -10.021 6.063 11.915 1.00 91.38 111 SER A O 1
ATOM 909 N N . ARG A 1 112 ? -10.295 3.909 12.517 1.00 96.38 112 ARG A N 1
ATOM 910 C CA . ARG A 1 112 ? -8.956 3.761 13.108 1.00 96.38 112 ARG A CA 1
ATOM 911 C C . ARG A 1 112 ? -7.866 4.059 12.086 1.00 96.38 112 ARG A C 1
ATOM 913 O O . ARG A 1 112 ? -8.010 3.721 10.904 1.00 96.38 112 ARG A O 1
ATOM 920 N N . GLU A 1 113 ? -6.778 4.649 12.549 1.00 96.69 113 GLU A N 1
ATOM 921 C CA . GLU A 1 113 ? -5.573 4.822 11.751 1.00 96.69 113 GLU A CA 1
ATOM 922 C C . GLU A 1 113 ? -4.916 3.458 11.521 1.00 96.69 113 GLU A C 1
ATOM 924 O O . GLU A 1 113 ? -4.780 2.653 12.441 1.00 96.69 113 GLU A O 1
ATOM 929 N N . ILE A 1 114 ? -4.562 3.162 10.274 1.00 98.69 114 ILE A N 1
ATOM 930 C CA . ILE A 1 114 ? -3.895 1.909 9.917 1.00 98.69 114 ILE A CA 1
ATOM 931 C C . ILE A 1 114 ? -2.396 2.193 9.868 1.00 98.69 114 ILE A C 1
ATOM 933 O O . ILE A 1 114 ? -1.970 3.127 9.190 1.00 98.69 114 ILE A O 1
ATOM 937 N N . VAL A 1 115 ? -1.601 1.412 10.595 1.00 98.62 115 VAL A N 1
ATOM 938 C CA . VAL A 1 115 ? -0.178 1.684 10.817 1.00 98.62 115 VAL A CA 1
ATOM 939 C C . VAL A 1 115 ? 0.653 0.436 10.550 1.00 98.62 115 VAL A C 1
ATOM 941 O O . VAL A 1 115 ? 0.538 -0.563 11.262 1.00 98.62 115 VAL A O 1
ATOM 944 N N . GLU A 1 116 ? 1.521 0.514 9.544 1.00 98.38 116 GLU A N 1
ATOM 945 C CA . GLU A 1 116 ? 2.553 -0.494 9.295 1.00 98.38 116 GLU A CA 1
ATOM 946 C C . GLU A 1 116 ? 3.676 -0.308 10.334 1.00 98.38 116 GLU A C 1
ATOM 948 O O . GLU A 1 116 ? 4.614 0.477 10.172 1.00 98.38 116 GLU A O 1
ATOM 953 N N . ALA A 1 117 ? 3.560 -1.028 11.444 1.00 98.00 117 ALA A N 1
ATOM 954 C CA . ALA A 1 117 ? 4.448 -1.018 12.600 1.00 98.00 117 ALA A CA 1
ATOM 955 C C . ALA A 1 117 ? 5.689 -1.901 12.384 1.00 98.00 117 ALA A C 1
ATOM 957 O O . ALA A 1 117 ? 6.020 -2.775 13.189 1.00 98.00 117 ALA A O 1
ATOM 958 N N . SER A 1 118 ? 6.357 -1.690 11.249 1.00 97.06 118 SER A N 1
ATOM 959 C CA . SER A 1 118 ? 7.618 -2.348 10.927 1.00 97.06 118 SER A CA 1
ATOM 960 C C . SER A 1 118 ? 8.787 -1.611 11.589 1.00 97.06 118 SER A C 1
ATOM 962 O O . SER A 1 118 ? 8.980 -0.421 11.321 1.00 97.06 118 SER A O 1
ATOM 964 N N . PRO A 1 119 ? 9.638 -2.292 12.382 1.00 96.38 119 PRO A N 1
ATOM 965 C CA . PRO A 1 119 ? 10.809 -1.672 13.007 1.00 96.38 119 PRO A CA 1
ATOM 966 C C . PRO A 1 119 ? 11.962 -1.407 12.025 1.00 96.38 119 PRO A C 1
ATOM 968 O O . PRO A 1 119 ? 12.945 -0.765 12.385 1.00 96.38 119 PRO A O 1
ATOM 971 N N . VAL A 1 120 ? 11.880 -1.928 10.796 1.00 95.25 120 VAL A N 1
ATOM 972 C CA . VAL A 1 120 ? 12.981 -1.906 9.814 1.00 95.25 120 VAL A CA 1
ATOM 973 C C . VAL A 1 120 ? 12.625 -1.212 8.498 1.00 95.25 120 VAL A C 1
ATOM 975 O O . VAL A 1 120 ? 13.502 -1.042 7.651 1.00 95.25 120 VAL A O 1
ATOM 978 N N . ASP A 1 121 ? 11.364 -0.819 8.300 1.00 94.94 121 ASP A N 1
ATOM 979 C CA . ASP A 1 121 ? 10.908 -0.096 7.110 1.00 94.94 121 ASP A CA 1
ATOM 980 C C . ASP A 1 121 ? 10.423 1.303 7.500 1.00 94.94 121 ASP A C 1
ATOM 982 O O . ASP A 1 121 ? 9.427 1.451 8.204 1.00 94.94 121 ASP A O 1
ATOM 986 N N . THR A 1 122 ? 11.134 2.331 7.038 1.00 97.06 122 THR A N 1
ATOM 987 C CA . THR A 1 122 ? 10.817 3.742 7.308 1.00 97.06 122 THR A CA 1
ATOM 988 C C . THR A 1 122 ? 10.114 4.436 6.140 1.00 97.06 122 THR A C 1
ATOM 990 O O . THR A 1 122 ? 9.803 5.622 6.216 1.00 97.06 122 THR A O 1
ATOM 993 N N . ILE A 1 123 ? 9.852 3.728 5.038 1.00 96.62 123 ILE A N 1
ATOM 994 C CA . ILE A 1 123 ? 9.098 4.273 3.903 1.00 96.62 123 ILE A CA 1
ATOM 995 C C . ILE A 1 123 ? 7.656 3.792 3.981 1.00 96.62 123 ILE A C 1
ATOM 997 O O . ILE A 1 123 ? 6.728 4.593 3.967 1.00 96.62 123 ILE A O 1
ATOM 1001 N N . TRP A 1 124 ? 7.459 2.480 4.043 1.00 98.19 124 TRP A N 1
ATOM 1002 C CA . TRP A 1 124 ? 6.123 1.900 4.103 1.00 98.19 124 TRP A CA 1
ATOM 1003 C C . TRP A 1 124 ? 5.599 1.821 5.529 1.00 98.19 124 TRP A C 1
ATOM 1005 O O . TRP A 1 124 ? 4.390 1.936 5.710 1.00 98.19 124 TRP A O 1
ATOM 1015 N N . GLY A 1 125 ? 6.502 1.684 6.505 1.00 98.19 125 GLY A N 1
ATOM 1016 C CA . GLY A 1 125 ? 6.192 1.638 7.929 1.00 98.19 125 GLY A CA 1
ATOM 1017 C C . GLY A 1 125 ? 6.689 2.839 8.727 1.00 98.19 125 GLY A C 1
ATOM 1018 O O . GLY A 1 125 ? 7.214 3.811 8.175 1.00 98.19 125 GLY A O 1
ATOM 1019 N N . VAL A 1 126 ? 6.488 2.766 10.044 1.00 98.38 126 VAL A N 1
ATOM 1020 C CA . VAL A 1 126 ? 6.796 3.841 11.009 1.00 98.38 126 VAL A CA 1
ATOM 1021 C C . VAL A 1 126 ? 8.156 3.712 11.696 1.00 98.38 126 VAL A C 1
ATOM 1023 O O . VAL A 1 126 ? 8.560 4.619 12.425 1.00 98.38 126 VAL A O 1
ATOM 1026 N N . GLY A 1 127 ? 8.889 2.619 11.475 1.00 98.00 127 GLY A N 1
ATOM 1027 C CA . GLY A 1 127 ? 10.188 2.382 12.114 1.00 98.00 127 GLY A CA 1
ATOM 1028 C C . GLY A 1 127 ? 10.109 1.963 13.589 1.00 98.00 127 GLY A C 1
ATOM 1029 O O . GLY A 1 127 ? 11.095 2.100 14.310 1.00 98.00 127 GLY A O 1
ATOM 1030 N N . LEU A 1 128 ? 8.960 1.461 14.047 1.00 97.81 128 LEU A N 1
ATOM 1031 C CA . LEU A 1 128 ? 8.723 0.964 15.409 1.00 97.81 128 LEU A CA 1
ATOM 1032 C C . LEU A 1 128 ? 7.912 -0.335 15.342 1.00 97.81 128 LEU A C 1
ATOM 1034 O O . LEU A 1 128 ? 7.037 -0.440 14.491 1.00 97.81 128 LEU A O 1
ATOM 1038 N N . ASP A 1 129 ? 8.193 -1.297 16.228 1.00 97.38 129 ASP A N 1
ATOM 1039 C CA . ASP A 1 129 ? 7.434 -2.557 16.324 1.00 97.38 129 ASP A CA 1
ATOM 1040 C C . ASP A 1 129 ? 6.017 -2.320 16.870 1.00 97.38 129 ASP A C 1
ATOM 1042 O O . ASP A 1 129 ? 5.802 -1.439 17.703 1.00 97.38 129 ASP A O 1
ATOM 1046 N N . GLU A 1 130 ? 5.058 -3.161 16.471 1.00 96.38 130 GLU A N 1
ATOM 1047 C CA . GLU A 1 130 ? 3.663 -3.101 16.942 1.00 96.38 130 GLU A CA 1
ATOM 1048 C C . GLU A 1 130 ? 3.505 -3.205 18.471 1.00 96.38 130 GLU A C 1
ATOM 1050 O O . GLU A 1 130 ? 2.455 -2.842 18.994 1.00 96.38 130 GLU A O 1
ATOM 1055 N N . ASN A 1 131 ? 4.513 -3.706 19.195 1.00 95.94 131 ASN A N 1
ATOM 1056 C CA . ASN A 1 131 ? 4.528 -3.806 20.656 1.00 95.94 131 ASN A CA 1
ATOM 1057 C C . ASN A 1 131 ? 5.334 -2.696 21.341 1.00 95.94 131 ASN A C 1
ATOM 1059 O O . ASN A 1 131 ? 5.312 -2.613 22.569 1.00 95.94 131 ASN A O 1
ATOM 1063 N N . ASP A 1 132 ? 6.017 -1.831 20.590 1.00 96.56 132 ASP A N 1
ATOM 1064 C CA . ASP A 1 132 ? 6.717 -0.687 21.168 1.00 96.56 132 ASP A CA 1
ATOM 1065 C C . ASP A 1 132 ? 5.685 0.297 21.753 1.00 96.56 132 ASP A C 1
ATOM 1067 O O . ASP A 1 132 ? 4.744 0.685 21.057 1.00 96.56 132 ASP A O 1
ATOM 1071 N N . PRO A 1 133 ? 5.797 0.716 23.025 1.00 94.38 133 PRO A N 1
ATOM 1072 C CA . PRO A 1 133 ? 4.840 1.648 23.621 1.00 94.38 133 PRO A CA 1
ATOM 1073 C C . PRO A 1 133 ? 4.838 3.027 22.944 1.00 94.38 133 PRO A C 1
ATOM 1075 O O . PRO A 1 133 ? 3.856 3.753 23.054 1.00 94.38 133 PRO A O 1
ATOM 1078 N N . ARG A 1 134 ? 5.907 3.395 22.227 1.00 96.69 134 ARG A N 1
ATOM 1079 C CA . ARG A 1 134 ? 6.022 4.687 21.532 1.00 96.69 134 ARG A CA 1
ATOM 1080 C C . ARG A 1 134 ? 5.236 4.739 20.223 1.00 96.69 134 ARG A C 1
ATOM 1082 O O . ARG A 1 134 ? 5.006 5.830 19.716 1.00 96.69 134 ARG A O 1
ATOM 1089 N N . VAL A 1 135 ? 4.836 3.588 19.670 1.00 97.38 135 VAL A N 1
ATOM 1090 C CA . VAL A 1 135 ? 4.231 3.496 18.327 1.00 97.38 135 VAL A CA 1
ATOM 1091 C C . VAL A 1 135 ? 2.871 4.191 18.223 1.00 97.38 135 VAL A C 1
ATOM 1093 O O . VAL A 1 135 ? 2.483 4.591 17.133 1.00 97.38 135 VAL A O 1
ATOM 1096 N N . GLU A 1 136 ? 2.158 4.373 19.337 1.00 95.50 136 GLU A N 1
ATOM 1097 C CA . GLU A 1 136 ? 0.840 5.032 19.347 1.00 95.50 136 GLU A CA 1
ATOM 1098 C C . GLU A 1 136 ? 0.916 6.559 19.277 1.00 95.50 136 GLU A C 1
ATOM 1100 O O . GLU A 1 136 ? -0.101 7.208 19.051 1.00 95.50 136 GLU A O 1
ATOM 1105 N N . ASP A 1 137 ? 2.104 7.136 19.458 1.00 95.94 137 ASP A N 1
ATOM 1106 C CA . ASP A 1 137 ? 2.335 8.569 19.321 1.00 95.94 137 ASP A CA 1
ATOM 1107 C C . ASP A 1 137 ? 3.111 8.839 18.019 1.00 95.94 137 ASP A C 1
ATOM 1109 O O . ASP A 1 137 ? 4.314 8.547 17.953 1.00 95.94 137 ASP A O 1
ATOM 1113 N N . PRO A 1 138 ? 2.454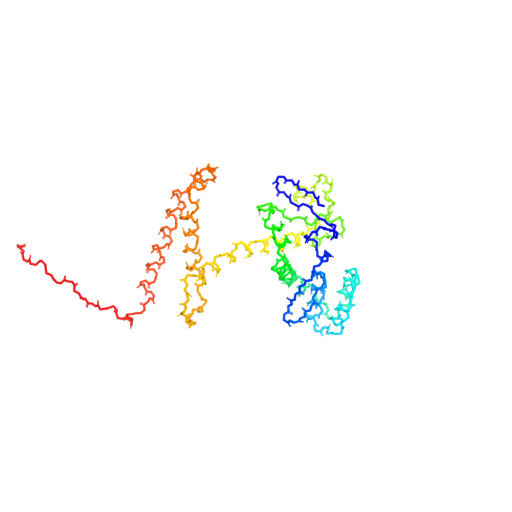 9.414 16.988 1.00 94.31 138 PRO A N 1
ATOM 1114 C CA . PRO A 1 138 ? 3.079 9.731 15.707 1.00 94.31 138 PRO A CA 1
ATOM 1115 C C . PRO A 1 138 ? 4.332 10.605 15.804 1.00 94.31 138 PRO A C 1
ATOM 1117 O O . PRO A 1 138 ? 5.178 10.554 14.913 1.00 94.31 138 PRO A O 1
ATOM 1120 N N . ALA A 1 139 ? 4.510 11.373 16.887 1.00 96.31 139 ALA A N 1
ATOM 1121 C CA . ALA A 1 139 ? 5.722 12.163 17.098 1.00 96.31 139 ALA A CA 1
ATOM 1122 C C . ALA A 1 139 ? 6.984 11.299 17.287 1.00 96.31 139 ALA A C 1
ATOM 1124 O O . ALA A 1 139 ? 8.097 11.782 17.074 1.00 96.31 139 ALA A O 1
ATOM 1125 N N . ASN A 1 140 ? 6.828 10.025 17.660 1.00 96.94 140 ASN A N 1
ATOM 1126 C CA . ASN A 1 140 ? 7.937 9.081 17.804 1.00 96.94 140 ASN A CA 1
ATOM 1127 C C . ASN A 1 140 ? 8.243 8.308 16.519 1.00 96.94 140 ASN A C 1
ATOM 1129 O O . ASN A 1 140 ? 9.191 7.523 16.498 1.00 96.94 140 ASN A O 1
ATOM 1133 N N . TRP A 1 141 ? 7.452 8.482 15.459 1.00 97.56 141 TRP A N 1
ATOM 1134 C CA . TRP A 1 141 ? 7.655 7.740 14.225 1.00 97.56 141 TRP A CA 1
ATOM 1135 C C . TRP A 1 141 ? 8.933 8.196 13.525 1.00 97.56 141 TRP A C 1
ATOM 1137 O O . TRP A 1 141 ? 9.263 9.380 13.440 1.00 97.56 141 TRP A O 1
ATOM 1147 N N . HIS A 1 142 ? 9.666 7.224 12.998 1.00 96.38 142 HIS A N 1
ATOM 1148 C CA . HIS A 1 142 ? 10.884 7.440 12.220 1.00 96.38 142 HIS A CA 1
ATOM 1149 C C . HIS A 1 142 ? 10.676 7.096 10.741 1.00 96.38 142 HIS A C 1
ATOM 1151 O O . HIS A 1 142 ? 11.635 7.042 9.970 1.00 96.38 142 HIS A O 1
ATOM 1157 N N . GLY A 1 143 ? 9.424 6.848 10.349 1.00 97.31 143 GLY A N 1
ATOM 1158 C CA . GLY A 1 143 ? 9.028 6.485 9.001 1.00 97.31 143 GLY A CA 1
ATOM 1159 C C . GLY A 1 143 ? 7.709 7.115 8.570 1.00 97.31 143 GLY A C 1
ATOM 1160 O O . GLY A 1 143 ? 7.042 7.791 9.348 1.00 97.31 143 GLY A O 1
ATOM 1161 N N . LEU A 1 144 ? 7.367 6.916 7.298 1.00 96.50 144 LEU A N 1
ATOM 1162 C CA . LEU A 1 144 ? 6.285 7.640 6.624 1.00 96.50 144 LEU A CA 1
ATOM 1163 C C . LEU A 1 144 ? 4.913 6.955 6.706 1.00 96.50 144 LEU A C 1
ATOM 1165 O O . LEU A 1 144 ? 3.923 7.582 6.347 1.00 96.50 144 LEU A O 1
ATOM 1169 N N . ASN A 1 145 ? 4.844 5.683 7.116 1.00 98.31 145 ASN A N 1
ATOM 1170 C CA . ASN A 1 145 ? 3.599 4.899 7.136 1.00 98.31 145 ASN A CA 1
ATOM 1171 C C . ASN A 1 145 ? 2.822 4.879 5.795 1.00 98.31 145 ASN A C 1
ATOM 1173 O O . ASN A 1 145 ? 1.589 4.834 5.780 1.00 98.31 145 ASN A O 1
ATOM 1177 N N . LEU A 1 146 ? 3.509 4.907 4.644 1.00 98.50 146 LEU A N 1
ATOM 1178 C CA . LEU A 1 146 ? 2.820 5.003 3.345 1.00 98.50 146 LEU A CA 1
ATOM 1179 C C . LEU A 1 146 ? 1.888 3.820 3.054 1.00 98.50 146 LEU A C 1
ATOM 1181 O O . LEU A 1 146 ? 0.951 3.958 2.269 1.00 98.50 146 LEU A O 1
ATOM 1185 N N . LEU A 1 147 ? 2.126 2.646 3.653 1.00 98.75 147 LEU A N 1
ATOM 1186 C CA . LEU A 1 147 ? 1.227 1.506 3.470 1.00 98.75 147 LEU A CA 1
ATOM 1187 C C . LEU A 1 147 ? -0.066 1.710 4.261 1.00 98.75 147 LEU A C 1
ATOM 1189 O O . LEU A 1 147 ? -1.148 1.459 3.732 1.00 98.75 147 LEU A O 1
ATOM 1193 N N . GLY A 1 148 ? 0.036 2.227 5.486 1.00 98.31 148 GLY A N 1
ATOM 1194 C CA . GLY A 1 148 ? -1.118 2.654 6.267 1.00 98.31 148 GLY A CA 1
ATOM 1195 C C . GLY A 1 148 ? -1.980 3.668 5.518 1.00 98.31 148 GLY A C 1
ATOM 1196 O O . GLY A 1 148 ? -3.189 3.470 5.371 1.00 98.31 148 GLY A O 1
ATOM 1197 N N . GLU A 1 149 ? -1.347 4.697 4.949 1.00 97.62 149 GLU A N 1
ATOM 1198 C CA . GLU A 1 149 ? -2.011 5.697 4.104 1.00 97.62 149 GLU A CA 1
ATOM 1199 C C . GLU A 1 149 ? -2.721 5.055 2.899 1.00 97.62 149 GLU A C 1
ATOM 1201 O O . GLU A 1 149 ? -3.921 5.266 2.700 1.00 97.62 149 GLU A O 1
ATOM 1206 N N . ALA A 1 150 ? -2.022 4.208 2.134 1.00 97.94 150 ALA A N 1
ATOM 1207 C CA . ALA A 1 150 ? -2.594 3.509 0.984 1.00 97.94 150 ALA A CA 1
ATOM 1208 C C . ALA A 1 150 ? -3.835 2.682 1.366 1.00 97.94 150 ALA A C 1
ATOM 1210 O O . ALA A 1 150 ? -4.858 2.726 0.682 1.00 97.94 150 ALA A O 1
ATOM 1211 N N . LEU A 1 151 ? -3.784 1.950 2.482 1.00 98.69 151 LEU A N 1
ATOM 1212 C CA . LEU A 1 151 ? -4.904 1.138 2.967 1.00 98.69 151 LEU A CA 1
ATOM 1213 C C . LEU A 1 151 ? -6.104 1.994 3.384 1.00 98.69 151 LEU A C 1
ATOM 1215 O O . LEU A 1 151 ? -7.246 1.633 3.089 1.00 98.69 151 LEU A O 1
ATOM 1219 N N . MET A 1 152 ? -5.867 3.143 4.021 1.00 98.00 152 MET A N 1
ATOM 1220 C CA . MET A 1 152 ? -6.931 4.082 4.383 1.00 98.00 152 MET A CA 1
ATOM 1221 C C . MET A 1 152 ? -7.584 4.717 3.146 1.00 98.00 152 MET A C 1
ATOM 1223 O O . MET A 1 152 ? -8.812 4.835 3.106 1.00 98.00 152 MET A O 1
ATOM 1227 N N . LEU A 1 153 ? -6.808 5.035 2.103 1.00 94.19 153 LEU A N 1
ATOM 1228 C CA . LEU A 1 153 ? -7.339 5.479 0.807 1.00 94.19 153 LEU A CA 1
ATOM 1229 C C . LEU A 1 153 ? -8.199 4.390 0.144 1.00 94.19 153 LEU A C 1
ATOM 1231 O O . LEU A 1 153 ? -9.302 4.670 -0.337 1.00 94.19 153 LEU A O 1
ATOM 1235 N N . VAL A 1 154 ? -7.746 3.131 0.165 1.00 95.69 154 VAL A N 1
ATOM 1236 C CA . VAL A 1 154 ? -8.530 1.986 -0.328 1.00 95.69 154 VAL A CA 1
ATOM 1237 C C . VAL A 1 154 ? -9.829 1.832 0.462 1.00 95.69 154 VAL A C 1
ATOM 1239 O O . VAL A 1 154 ? -10.892 1.684 -0.144 1.00 95.69 154 VAL A O 1
ATOM 1242 N N . ARG A 1 155 ? -9.778 1.908 1.798 1.00 97.00 155 ARG A N 1
ATOM 1243 C CA . ARG A 1 155 ? -10.958 1.845 2.675 1.00 97.00 155 ARG A CA 1
ATOM 1244 C C . ARG A 1 155 ? -11.979 2.920 2.302 1.00 97.00 155 ARG A C 1
ATOM 1246 O O . ARG A 1 155 ? -13.140 2.583 2.067 1.00 97.00 155 ARG A O 1
ATOM 1253 N N . ALA A 1 156 ? -11.541 4.170 2.152 1.00 88.62 156 ALA A N 1
ATOM 1254 C CA . ALA A 1 156 ? -12.403 5.281 1.753 1.00 88.62 156 ALA A CA 1
ATOM 1255 C C . ALA A 1 156 ? -13.040 5.047 0.368 1.00 88.62 156 ALA A C 1
ATOM 1257 O O . ALA A 1 156 ? -14.256 5.171 0.201 1.00 88.62 156 ALA A O 1
ATOM 1258 N N . ARG A 1 157 ? -12.250 4.608 -0.624 1.00 89.12 157 ARG A N 1
ATOM 1259 C CA . ARG A 1 157 ? -12.746 4.283 -1.975 1.00 89.12 157 ARG A CA 1
ATOM 1260 C C . ARG A 1 157 ? -13.776 3.148 -1.958 1.00 89.12 157 ARG A C 1
ATOM 1262 O O . ARG A 1 157 ? -14.781 3.202 -2.668 1.00 89.12 157 ARG A O 1
ATOM 1269 N N . LEU A 1 158 ? -13.556 2.122 -1.138 1.00 84.88 158 LEU A N 1
ATOM 1270 C CA . LEU A 1 158 ? -14.467 0.985 -0.987 1.00 84.88 158 LEU A CA 1
ATOM 1271 C C . LEU A 1 158 ? -15.775 1.345 -0.274 1.00 84.88 158 LEU A C 1
ATOM 1273 O O . LEU A 1 158 ? -16.794 0.723 -0.575 1.00 84.88 158 LEU A O 1
ATOM 1277 N N . GLN A 1 159 ? -15.752 2.319 0.638 1.00 82.75 159 GLN A N 1
ATOM 1278 C CA . GLN A 1 159 ? -16.935 2.862 1.316 1.00 82.75 159 GLN A CA 1
ATOM 1279 C C . GLN A 1 159 ? -17.753 3.799 0.420 1.00 82.75 159 GLN A C 1
ATOM 1281 O O . GLN A 1 159 ? -18.959 3.909 0.617 1.00 82.75 159 GLN A O 1
ATOM 1286 N N . ALA A 1 160 ? -17.135 4.424 -0.588 1.00 65.19 160 ALA A N 1
ATOM 1287 C CA . ALA A 1 160 ? -17.833 5.221 -1.600 1.00 65.19 160 ALA A CA 1
ATOM 1288 C C . ALA A 1 160 ? -18.512 4.356 -2.688 1.00 65.19 160 ALA A C 1
ATOM 1290 O O . ALA A 1 160 ? -19.555 4.721 -3.231 1.00 65.19 160 ALA A O 1
ATOM 1291 N N . ALA A 1 161 ? -17.974 3.166 -2.985 1.00 47.94 161 ALA A N 1
ATOM 1292 C CA . ALA A 1 161 ? -18.501 2.237 -3.995 1.00 47.94 161 ALA A CA 1
ATOM 1293 C C . ALA A 1 161 ? -19.966 1.730 -3.818 1.00 47.94 161 ALA A C 1
ATOM 1295 O O . ALA A 1 161 ? -20.604 1.445 -4.837 1.00 47.94 161 ALA A O 1
ATOM 1296 N N . PRO A 1 162 ? -20.558 1.614 -2.609 1.00 41.69 162 PRO A N 1
ATOM 1297 C CA . PRO A 1 162 ? -21.976 1.288 -2.425 1.00 41.69 162 PRO A CA 1
ATOM 1298 C C . PRO A 1 162 ? -22.911 2.312 -3.087 1.00 41.69 162 PRO A C 1
ATOM 1300 O O . PRO A 1 162 ? -23.971 1.932 -3.583 1.00 41.69 162 PRO A O 1
ATOM 1303 N N . ILE A 1 163 ? -22.492 3.579 -3.189 1.00 36.22 163 ILE A N 1
ATOM 1304 C CA . ILE A 1 163 ? -23.277 4.667 -3.795 1.00 36.22 163 ILE A CA 1
ATOM 1305 C C . ILE A 1 163 ? -23.420 4.457 -5.316 1.00 36.22 163 ILE A C 1
ATOM 1307 O O . ILE A 1 163 ? -24.503 4.636 -5.872 1.00 36.22 163 ILE A O 1
ATOM 1311 N N . ALA A 1 164 ? -22.371 3.967 -5.988 1.00 35.19 164 ALA A N 1
ATOM 1312 C CA . ALA A 1 164 ? -22.386 3.674 -7.427 1.00 35.19 164 ALA A CA 1
ATOM 1313 C C . ALA A 1 164 ? -23.175 2.400 -7.800 1.00 35.19 164 ALA A C 1
ATOM 1315 O O . ALA A 1 164 ? -23.603 2.228 -8.942 1.00 35.19 164 ALA A O 1
ATOM 1316 N N . ARG A 1 165 ? -23.369 1.473 -6.851 1.00 34.12 165 ARG A N 1
ATOM 1317 C CA . ARG A 1 165 ? -24.199 0.271 -7.054 1.00 34.12 165 ARG A CA 1
ATOM 1318 C C . ARG A 1 165 ? -25.687 0.582 -6.886 1.00 34.12 165 ARG A C 1
ATOM 1320 O O . ARG A 1 165 ? -26.500 0.037 -7.626 1.00 34.12 165 ARG A O 1
ATOM 1327 N N . LEU A 1 166 ? -26.024 1.483 -5.960 1.00 33.31 166 LEU A N 1
ATOM 1328 C CA . LEU A 1 166 ? -27.386 1.983 -5.767 1.00 33.31 166 LEU A CA 1
ATOM 1329 C C . LEU A 1 166 ? -27.861 2.830 -6.957 1.00 33.31 166 LEU A C 1
ATOM 1331 O O . LEU A 1 166 ? -29.015 2.700 -7.355 1.00 33.31 166 LEU A O 1
ATOM 1335 N N . SER A 1 167 ? -26.977 3.605 -7.599 1.00 34.62 167 SER A N 1
ATOM 1336 C CA . SER A 1 167 ? -27.326 4.327 -8.833 1.00 34.62 167 SER A CA 1
ATOM 1337 C C . SER A 1 167 ? -27.597 3.396 -10.025 1.00 34.62 167 SER A C 1
ATOM 1339 O O . SER A 1 167 ? -28.500 3.669 -10.809 1.00 34.62 167 SER A O 1
ATOM 1341 N N . LYS A 1 168 ? -26.887 2.261 -10.138 1.00 32.22 168 LYS A N 1
ATOM 1342 C CA . LYS A 1 168 ? -27.126 1.246 -11.186 1.00 32.22 168 LYS A CA 1
ATOM 1343 C C . LYS A 1 168 ? -28.366 0.376 -10.952 1.00 32.22 168 LYS A C 1
ATOM 1345 O O . LYS A 1 168 ? -28.967 -0.080 -11.916 1.00 32.22 168 LYS A O 1
ATOM 1350 N N . LEU A 1 169 ? -28.757 0.133 -9.699 1.00 32.41 169 LEU A N 1
ATOM 1351 C CA . LEU A 1 169 ? -29.988 -0.603 -9.366 1.00 32.41 169 LEU A CA 1
ATOM 1352 C C . LEU A 1 169 ? -31.258 0.245 -9.543 1.00 32.41 169 LEU A C 1
ATOM 1354 O O . LEU A 1 169 ? -32.342 -0.316 -9.669 1.00 32.41 169 LEU A O 1
ATOM 1358 N N . ALA A 1 170 ? -31.127 1.573 -9.576 1.00 35.16 170 ALA A N 1
ATOM 1359 C CA . ALA A 1 170 ? -32.253 2.490 -9.722 1.00 35.16 170 ALA A CA 1
ATOM 1360 C C . ALA A 1 170 ? -32.794 2.616 -11.162 1.00 35.16 170 ALA A C 1
ATOM 1362 O O . ALA A 1 170 ? -33.881 3.162 -11.324 1.00 35.16 170 ALA A O 1
ATOM 1363 N N . SER A 1 171 ? -32.101 2.093 -12.186 1.00 31.75 171 SER A N 1
ATOM 1364 C CA . SER A 1 171 ? -32.544 2.225 -13.585 1.00 31.75 171 SER A CA 1
ATOM 1365 C C . SER A 1 171 ? -32.105 1.056 -14.481 1.00 31.75 171 SER A C 1
ATOM 1367 O O . SER A 1 171 ? -30.975 1.056 -14.974 1.00 31.75 171 SER A O 1
ATOM 1369 N N . PRO A 1 172 ? -32.982 0.086 -14.799 1.00 32.84 172 PRO A N 1
ATOM 1370 C CA . PRO A 1 172 ? -32.809 -0.737 -15.986 1.00 32.84 172 PRO A CA 1
ATOM 1371 C C . PRO A 1 172 ? -33.237 0.083 -17.215 1.00 32.84 172 PRO A C 1
ATOM 1373 O O . PRO A 1 172 ? -34.426 0.324 -17.404 1.00 32.84 172 PRO A O 1
ATOM 1376 N N . GLY A 1 173 ? -32.280 0.503 -18.052 1.00 38.44 173 GLY A N 1
ATOM 1377 C CA . GLY A 1 173 ? -32.572 0.914 -19.436 1.00 38.44 173 GLY A CA 1
ATOM 1378 C C . GLY A 1 173 ? -32.288 2.360 -19.856 1.00 38.44 173 GLY A C 1
ATOM 1379 O O . GLY A 1 173 ? -33.027 2.877 -20.686 1.00 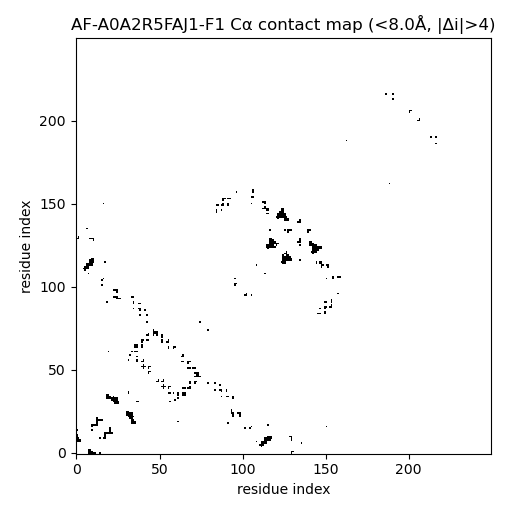38.44 173 GLY A O 1
ATOM 1380 N N . VAL A 1 174 ? -31.235 3.016 -19.360 1.00 35.22 174 VAL A N 1
ATOM 1381 C CA . VAL A 1 174 ? -30.792 4.302 -19.938 1.00 35.22 174 VAL A CA 1
ATOM 1382 C C . VAL A 1 174 ? -29.339 4.181 -20.394 1.00 35.22 174 VAL A C 1
ATOM 1384 O O . VAL A 1 174 ? -28.449 4.001 -19.566 1.00 35.22 174 VAL A O 1
ATOM 1387 N N . GLU A 1 175 ? -29.132 4.214 -21.714 1.00 31.73 175 GLU A N 1
ATOM 1388 C CA . GLU A 1 175 ? -27.814 4.254 -22.358 1.00 31.73 175 GLU A CA 1
ATOM 1389 C C . GLU A 1 175 ? -27.117 5.611 -22.163 1.00 31.73 175 GLU A C 1
ATOM 1391 O O . GLU A 1 175 ? -27.747 6.645 -21.939 1.00 31.73 175 GLU A O 1
ATOM 1396 N N . ASP A 1 176 ? -25.790 5.535 -22.221 1.00 45.91 176 ASP A N 1
ATOM 1397 C CA . ASP A 1 176 ? -24.771 6.486 -21.786 1.00 45.91 176 ASP A CA 1
ATOM 1398 C C . ASP A 1 176 ? -24.898 7.935 -22.286 1.00 45.91 176 ASP A C 1
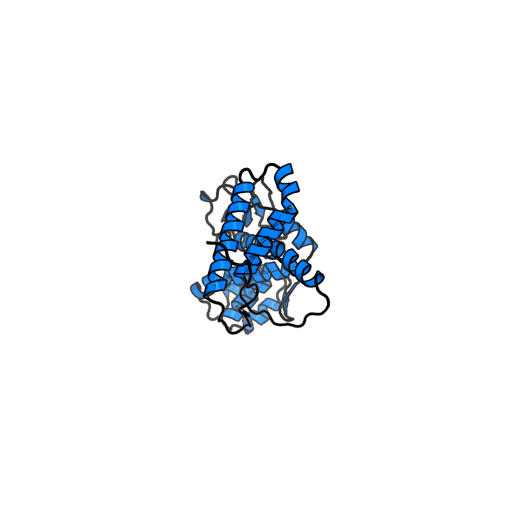ATOM 1400 O O . ASP A 1 176 ? -25.233 8.210 -23.437 1.00 45.91 176 ASP A O 1
ATOM 1404 N N . GLY A 1 177 ? -24.489 8.877 -21.424 1.00 30.14 177 GLY A N 1
ATOM 1405 C CA . GLY A 1 177 ? -24.320 10.280 -21.818 1.00 30.14 177 GLY A CA 1
ATOM 1406 C C . GLY A 1 177 ? -23.762 11.259 -20.777 1.00 30.14 177 GLY A C 1
ATOM 1407 O O . GLY A 1 177 ? -23.822 12.459 -21.021 1.00 30.14 177 GLY A O 1
ATOM 1408 N N . PHE A 1 178 ? -23.229 10.818 -19.630 1.00 29.86 178 PHE A N 1
ATOM 1409 C CA . PHE A 1 178 ? -22.702 11.743 -18.613 1.00 29.86 178 PHE A CA 1
ATOM 1410 C C . PHE A 1 178 ? -21.202 11.556 -18.376 1.00 29.86 178 PHE A C 1
ATOM 1412 O O . PHE A 1 178 ? -20.768 10.664 -17.649 1.00 29.86 178 PHE A O 1
ATOM 1419 N N . THR A 1 179 ? -20.402 12.443 -18.970 1.00 34.75 179 THR A N 1
ATOM 1420 C CA . THR A 1 179 ? -18.980 12.622 -18.661 1.00 34.75 179 THR A CA 1
ATOM 1421 C C . THR A 1 179 ? -18.785 13.750 -17.647 1.00 34.75 179 THR A C 1
ATOM 1423 O O . THR A 1 179 ? -19.209 14.873 -17.891 1.00 34.75 179 THR A O 1
ATOM 1426 N N . ALA A 1 180 ? -18.102 13.421 -16.547 1.00 37.94 180 ALA A N 1
ATOM 1427 C CA . ALA A 1 180 ? -17.269 14.292 -15.709 1.00 37.94 180 ALA A CA 1
ATOM 1428 C C . ALA A 1 180 ? -17.790 15.710 -15.372 1.00 37.94 180 ALA A C 1
ATOM 1430 O O . ALA A 1 180 ? -17.254 16.700 -15.852 1.00 37.94 180 ALA A O 1
ATOM 1431 N N . ASP A 1 181 ? -18.729 15.801 -14.427 1.00 39.16 181 ASP A N 1
ATOM 1432 C CA . ASP A 1 181 ? -18.844 16.959 -13.520 1.00 39.16 181 ASP A CA 1
ATOM 1433 C C . ASP A 1 181 ? -19.283 16.476 -12.122 1.00 39.16 181 ASP A C 1
ATOM 1435 O O . ASP A 1 181 ? -20.398 16.668 -11.635 1.00 39.16 181 ASP A O 1
ATOM 1439 N N . LEU A 1 182 ? -18.387 15.693 -11.517 1.00 37.28 182 LEU A N 1
ATOM 1440 C CA . LEU A 1 182 ? -18.578 14.918 -10.285 1.00 37.28 182 LEU A CA 1
ATOM 1441 C C . LEU A 1 182 ? -18.697 15.768 -9.004 1.00 37.28 182 LEU A C 1
ATOM 1443 O O . LEU A 1 182 ? -18.854 15.203 -7.922 1.00 37.28 182 LEU A O 1
ATOM 1447 N N . ALA A 1 183 ? -18.669 17.101 -9.092 1.00 36.38 183 ALA A N 1
ATOM 1448 C CA . ALA A 1 183 ? -18.789 17.978 -7.927 1.00 36.38 183 ALA A CA 1
ATOM 1449 C C . ALA A 1 183 ? -20.246 18.130 -7.434 1.00 36.38 183 ALA A C 1
ATOM 1451 O O . ALA A 1 183 ? -20.488 18.166 -6.228 1.00 36.38 183 ALA A O 1
ATOM 1452 N N . GLY A 1 184 ? -21.235 18.145 -8.338 1.00 38.62 184 GLY A N 1
ATOM 1453 C CA . GLY A 1 184 ? -22.655 18.289 -7.972 1.00 38.62 184 GLY A CA 1
ATOM 1454 C C . GLY A 1 184 ? -23.268 17.024 -7.358 1.00 38.62 184 GLY A C 1
ATOM 1455 O O . GLY A 1 184 ? -24.000 17.089 -6.369 1.00 38.62 184 GLY A O 1
ATOM 1456 N N . TYR A 1 185 ? -22.902 15.852 -7.883 1.00 38.16 185 TYR A N 1
ATOM 1457 C CA . TYR A 1 185 ? -23.377 14.561 -7.375 1.00 38.16 185 TYR A CA 1
ATOM 1458 C C . TYR A 1 185 ? -22.771 14.192 -6.020 1.00 38.16 185 TYR A C 1
ATOM 1460 O O . TYR A 1 185 ? -23.423 13.500 -5.244 1.00 38.16 185 TYR A O 1
ATOM 1468 N N . ALA A 1 186 ? -21.567 14.674 -5.697 1.00 39.59 186 ALA A N 1
ATOM 1469 C CA . ALA A 1 186 ? -20.979 14.503 -4.370 1.00 39.59 186 ALA A CA 1
ATOM 1470 C C . ALA A 1 186 ? -21.780 15.256 -3.292 1.00 39.59 186 ALA A C 1
ATOM 1472 O O . ALA A 1 186 ? -22.002 14.714 -2.211 1.00 39.59 186 ALA A O 1
ATOM 1473 N N . ALA A 1 187 ? -22.285 16.456 -3.601 1.00 40.91 187 ALA A N 1
ATOM 1474 C CA . ALA A 1 187 ? -23.147 17.224 -2.702 1.00 40.91 187 ALA A CA 1
ATOM 1475 C C . ALA A 1 187 ? -24.552 16.608 -2.568 1.00 40.91 187 ALA A C 1
ATOM 1477 O O . ALA A 1 187 ? -25.076 16.512 -1.460 1.00 40.91 187 ALA A O 1
ATOM 1478 N N . GLU A 1 188 ? -25.150 16.128 -3.664 1.00 41.25 188 GLU A N 1
ATOM 1479 C CA . GLU A 1 188 ? -26.444 15.429 -3.623 1.00 41.25 188 GLU A CA 1
ATOM 1480 C C . GLU A 1 188 ? -26.348 14.072 -2.900 1.00 41.25 188 GLU A C 1
ATOM 1482 O O . GLU A 1 188 ? -27.241 13.702 -2.137 1.00 41.25 188 GLU A O 1
ATOM 1487 N N . ALA A 1 189 ? -25.248 13.340 -3.088 1.00 43.50 189 ALA A N 1
ATOM 1488 C CA . ALA A 1 189 ? -24.976 12.088 -2.391 1.00 43.50 189 ALA A CA 1
ATOM 1489 C C . ALA A 1 189 ? -24.684 12.317 -0.902 1.00 43.50 189 ALA A C 1
ATOM 1491 O O . ALA A 1 189 ? -25.205 11.575 -0.073 1.00 43.50 189 ALA A O 1
ATOM 1492 N N . ALA A 1 190 ? -23.934 13.365 -0.544 1.00 46.31 190 ALA A N 1
ATOM 1493 C CA . ALA A 1 190 ? -23.744 13.771 0.848 1.00 46.31 190 ALA A CA 1
ATOM 1494 C C . ALA A 1 190 ? -25.079 14.166 1.501 1.00 46.31 190 ALA A C 1
ATOM 1496 O O . ALA A 1 190 ? -25.383 13.705 2.600 1.00 46.31 190 ALA A O 1
ATOM 1497 N N . ALA A 1 191 ? -25.925 14.926 0.797 1.00 48.59 191 ALA A N 1
ATOM 1498 C CA . ALA A 1 191 ? -27.263 15.286 1.259 1.00 48.59 191 ALA A CA 1
ATOM 1499 C C . ALA A 1 191 ? -28.167 14.056 1.442 1.00 48.59 191 ALA A C 1
ATOM 1501 O O . ALA A 1 191 ? -28.880 13.964 2.436 1.00 48.59 191 ALA A O 1
ATOM 1502 N N . LYS A 1 192 ? -28.114 13.074 0.532 1.00 48.31 192 LYS A N 1
ATOM 1503 C CA . LYS A 1 192 ? -28.878 11.819 0.643 1.00 48.31 192 LYS A CA 1
ATOM 1504 C C . LYS A 1 192 ? -28.373 10.916 1.767 1.00 48.31 192 LYS A C 1
ATOM 1506 O O . LYS A 1 192 ? -29.196 10.325 2.453 1.00 48.31 192 LYS A O 1
ATOM 1511 N N . VAL A 1 193 ? -27.063 10.844 2.003 1.00 49.34 193 VAL A N 1
ATOM 1512 C CA . VAL A 1 193 ? -26.482 10.112 3.144 1.00 49.34 193 VAL A CA 1
ATOM 1513 C C . VAL A 1 193 ? -26.879 10.766 4.470 1.00 49.34 193 VAL A C 1
ATOM 1515 O O . VAL A 1 193 ? -27.258 10.060 5.402 1.00 49.34 193 VAL A O 1
ATOM 1518 N N . LEU A 1 194 ? -26.875 12.101 4.543 1.00 49.31 194 LEU A N 1
ATOM 1519 C CA . LEU A 1 194 ? -27.389 12.834 5.702 1.00 49.31 194 LEU A CA 1
ATOM 1520 C C . LEU A 1 194 ? -28.895 12.585 5.900 1.00 49.31 194 LEU A C 1
ATOM 1522 O O . LEU A 1 194 ? -29.310 12.277 7.010 1.00 49.31 194 LEU A O 1
ATOM 1526 N N . LEU A 1 195 ? -29.701 12.628 4.833 1.00 48.91 195 LEU A N 1
ATOM 1527 C CA . LEU A 1 195 ? -31.155 12.405 4.879 1.00 48.91 195 LEU A CA 1
ATOM 1528 C C . LEU A 1 195 ? -31.572 10.949 5.135 1.00 48.91 195 LEU A C 1
ATOM 1530 O O . LEU A 1 195 ? -32.702 10.722 5.551 1.00 48.91 195 LEU A O 1
ATOM 1534 N N . GLN A 1 196 ? -30.717 9.959 4.867 1.00 45.78 196 GLN A N 1
ATOM 1535 C CA . GLN A 1 196 ? -31.035 8.536 5.067 1.00 45.78 196 GLN A CA 1
ATOM 1536 C C . GLN A 1 196 ? -30.564 8.000 6.422 1.00 45.78 196 GLN A C 1
ATOM 1538 O O . GLN A 1 196 ? -31.166 7.062 6.932 1.00 45.78 196 GLN A O 1
ATOM 1543 N N . ASN A 1 197 ? -29.539 8.612 7.025 1.00 47.19 197 ASN A N 1
ATOM 1544 C CA . ASN A 1 197 ? -28.925 8.124 8.266 1.00 47.19 197 ASN A CA 1
ATOM 1545 C C . ASN A 1 197 ? -29.157 9.051 9.475 1.00 47.19 197 ASN A C 1
ATOM 1547 O O . ASN A 1 197 ? -28.560 8.843 10.531 1.00 47.19 197 ASN A O 1
ATOM 1551 N N . TRP A 1 198 ? -30.005 10.076 9.340 1.00 54.69 198 TRP A N 1
ATOM 1552 C CA . TRP A 1 198 ? -30.261 11.063 10.397 1.00 54.69 198 TRP A CA 1
ATOM 1553 C C . TRP A 1 198 ? -30.880 10.455 11.663 1.00 54.69 198 TRP A C 1
ATOM 1555 O O . TRP A 1 198 ? -30.498 10.853 12.756 1.00 54.69 198 TRP A O 1
ATOM 1565 N N . GLU A 1 199 ? -31.762 9.457 11.549 1.00 45.62 199 GLU A N 1
ATOM 1566 C CA . GLU A 1 199 ? -32.334 8.772 12.722 1.00 45.62 199 GLU A CA 1
ATOM 1567 C C . GLU A 1 199 ? -31.260 8.024 13.522 1.00 45.62 199 GLU A C 1
ATOM 1569 O O . GLU A 1 199 ? -31.269 8.047 14.751 1.00 45.62 199 GLU A O 1
ATOM 1574 N N . THR A 1 200 ? -30.289 7.413 12.836 1.00 48.91 200 THR A N 1
ATOM 1575 C CA . THR A 1 200 ? -29.154 6.728 13.471 1.00 48.91 200 THR A CA 1
ATOM 1576 C C . THR A 1 200 ? -28.190 7.724 14.119 1.00 48.91 200 THR A C 1
ATOM 1578 O O . THR A 1 200 ? -27.787 7.509 15.257 1.00 48.91 200 THR A O 1
ATOM 1581 N N . ALA A 1 201 ? -27.897 8.843 13.446 1.00 47.78 201 ALA A N 1
ATOM 1582 C CA . ALA A 1 201 ? -27.030 9.908 13.964 1.00 47.78 201 ALA A CA 1
ATOM 1583 C C . ALA A 1 201 ? -27.658 10.712 15.125 1.00 47.78 201 ALA A C 1
ATOM 1585 O O . ALA A 1 201 ? -26.954 11.297 15.944 1.00 47.78 201 ALA A O 1
ATOM 1586 N N . LEU A 1 202 ? -28.992 10.766 15.205 1.00 50.56 202 LEU A N 1
ATOM 1587 C CA . LEU A 1 202 ? -29.710 11.316 16.360 1.00 50.56 202 LEU A CA 1
ATOM 1588 C C . LEU A 1 202 ? -29.736 10.330 17.533 1.00 50.56 202 LEU A C 1
ATOM 1590 O O . LEU A 1 202 ? -29.695 10.754 18.686 1.00 50.56 202 LEU A O 1
ATOM 1594 N N . ALA A 1 203 ? -29.803 9.027 17.251 1.00 51.69 203 ALA A N 1
ATOM 1595 C CA . ALA A 1 203 ? -29.833 7.981 18.271 1.00 51.69 203 ALA A CA 1
ATOM 1596 C C . ALA A 1 203 ? -28.468 7.747 18.941 1.00 51.69 203 ALA A C 1
ATOM 1598 O O . ALA A 1 203 ? -28.430 7.358 20.107 1.00 51.69 203 ALA A O 1
ATOM 1599 N N . ASP A 1 204 ? -27.363 7.977 18.226 1.00 55.59 204 ASP A N 1
ATOM 1600 C CA . ASP A 1 204 ? -26.000 7.811 18.749 1.00 55.59 204 ASP A CA 1
ATOM 1601 C C . ASP A 1 204 ? -25.391 9.099 19.338 1.00 55.59 204 ASP A C 1
ATOM 1603 O O . ASP A 1 204 ? -24.306 9.052 19.918 1.00 55.59 204 ASP A O 1
ATOM 1607 N N . GLY A 1 205 ? -26.089 10.237 19.223 1.00 48.84 205 GLY A N 1
ATOM 1608 C CA . GLY A 1 205 ? -25.659 11.531 19.762 1.00 48.84 205 GLY A CA 1
ATOM 1609 C C . GLY A 1 205 ? -24.392 12.098 19.111 1.00 48.84 205 GLY A C 1
ATOM 1610 O O . GLY A 1 205 ? -23.790 13.017 19.655 1.00 48.84 205 GLY A O 1
ATOM 1611 N N . SER A 1 206 ? -23.963 11.566 17.964 1.00 48.84 206 SER A N 1
ATOM 1612 C CA . SER A 1 206 ? -22.659 11.874 17.358 1.00 48.84 206 SER A CA 1
ATOM 1613 C C . SER A 1 206 ? -22.586 13.222 16.632 1.00 48.84 206 SER A C 1
ATOM 1615 O O . SER A 1 206 ? -21.518 13.592 16.136 1.00 48.84 206 SER A O 1
ATOM 1617 N N . LYS A 1 207 ? -23.697 13.965 16.531 1.00 54.47 207 LYS A N 1
ATOM 1618 C CA . LYS A 1 207 ? -23.764 15.209 15.751 1.00 54.47 207 LYS A CA 1
ATOM 1619 C C . LYS A 1 207 ? -24.548 16.322 16.442 1.00 54.47 207 LYS A C 1
ATOM 1621 O O . LYS A 1 207 ? -25.699 16.591 16.102 1.00 54.47 207 LYS A O 1
ATOM 1626 N N . ASP A 1 208 ? -23.858 17.061 17.307 1.00 49.38 208 ASP A N 1
ATOM 1627 C CA . ASP A 1 208 ? -24.369 18.276 17.967 1.00 49.38 208 ASP A CA 1
ATOM 1628 C C . ASP A 1 208 ? -24.739 19.418 16.990 1.00 49.38 208 ASP A C 1
ATOM 1630 O O . ASP A 1 208 ? -25.429 20.365 17.365 1.00 49.38 208 ASP A O 1
ATOM 1634 N N . TYR A 1 209 ? -24.323 19.332 15.720 1.00 51.84 209 TYR A N 1
ATOM 1635 C CA . TYR A 1 209 ? -24.483 20.391 14.713 1.00 51.84 209 TYR A CA 1
ATOM 1636 C C . TYR A 1 209 ? -25.310 19.974 13.491 1.00 51.84 209 TYR A C 1
ATOM 1638 O O . TYR A 1 209 ? -25.225 20.608 12.443 1.00 51.84 209 TYR A O 1
ATOM 1646 N N . LEU A 1 210 ? -26.142 18.933 13.608 1.00 51.38 210 LEU A N 1
ATOM 1647 C CA . LEU A 1 210 ? -26.903 18.384 12.477 1.00 51.38 210 LEU A CA 1
ATOM 1648 C C . LEU A 1 210 ? -27.763 19.434 11.749 1.00 51.38 210 LEU A C 1
ATOM 1650 O O . LEU A 1 210 ? -27.866 19.415 10.525 1.00 51.38 210 LEU A O 1
ATOM 1654 N N . VAL A 1 211 ? -28.360 20.366 12.495 1.00 53.22 211 VAL A N 1
ATOM 1655 C CA . VAL A 1 211 ? -29.147 21.471 11.923 1.00 53.22 211 VAL A CA 1
ATOM 1656 C C . VAL A 1 211 ? -28.254 22.409 11.103 1.00 53.22 211 VAL A C 1
ATOM 1658 O O . VAL A 1 211 ? -28.608 22.768 9.984 1.00 53.22 211 VAL A O 1
ATOM 1661 N N . THR A 1 212 ? -27.063 22.729 11.609 1.00 54.03 212 THR A N 1
ATOM 1662 C CA . THR A 1 212 ? -26.075 23.571 10.921 1.00 54.03 212 THR A CA 1
ATOM 1663 C C . THR A 1 212 ? -25.545 22.903 9.649 1.00 54.03 212 THR A C 1
ATOM 1665 O O . THR A 1 212 ? -25.443 23.557 8.613 1.00 54.03 212 THR A O 1
ATOM 1668 N N . ASP A 1 213 ? -25.284 21.593 9.687 1.00 52.75 213 ASP A N 1
ATOM 1669 C CA . ASP A 1 213 ? -24.858 20.815 8.514 1.00 52.75 213 ASP A CA 1
ATOM 1670 C C . ASP A 1 213 ? -25.931 20.840 7.406 1.00 52.75 213 ASP A C 1
ATOM 1672 O O . ASP A 1 2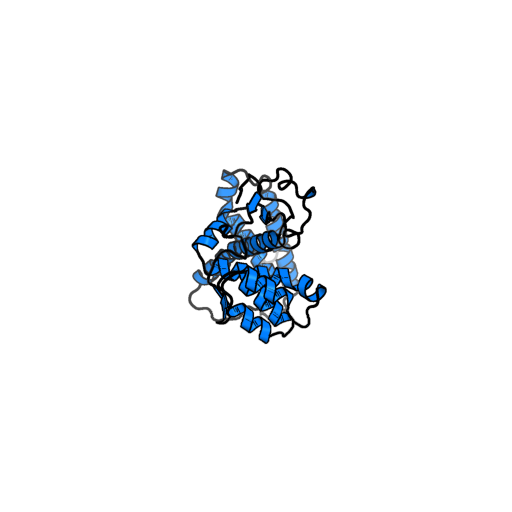13 ? -25.619 20.978 6.220 1.00 52.75 213 ASP A O 1
ATOM 1676 N N . ILE A 1 214 ? -27.213 20.741 7.784 1.00 53.47 214 ILE A N 1
ATOM 1677 C CA . ILE A 1 214 ? -28.348 20.847 6.853 1.00 53.47 214 ILE A CA 1
ATOM 1678 C C . ILE A 1 214 ? -28.418 22.251 6.242 1.00 53.47 214 ILE A C 1
ATOM 1680 O O . ILE A 1 214 ? -28.588 22.387 5.025 1.00 53.47 214 ILE A O 1
ATOM 1684 N N . ASP A 1 215 ? -28.256 23.291 7.058 1.00 56.44 215 ASP A N 1
ATOM 1685 C CA . ASP A 1 215 ? -28.275 24.678 6.598 1.00 56.44 215 ASP A CA 1
ATOM 1686 C C . ASP A 1 215 ? -27.135 24.969 5.609 1.00 56.44 215 ASP A C 1
ATOM 1688 O O . ASP A 1 215 ? -27.347 25.637 4.588 1.00 56.44 215 ASP A O 1
ATOM 1692 N N . ASP A 1 216 ? -25.948 24.405 5.839 1.00 49.88 216 ASP A N 1
ATOM 1693 C CA . ASP A 1 216 ? -24.810 24.535 4.931 1.00 49.88 216 ASP A CA 1
ATOM 1694 C C . ASP A 1 216 ? -25.028 23.814 3.596 1.00 49.88 216 ASP A C 1
ATOM 1696 O O . ASP A 1 216 ? -24.728 24.376 2.535 1.00 49.88 216 ASP A O 1
ATOM 1700 N N . VAL A 1 217 ? -25.629 22.622 3.606 1.00 52.72 217 VAL A N 1
ATOM 1701 C CA . VAL A 1 217 ? -26.016 21.916 2.374 1.00 52.72 217 VAL A CA 1
ATOM 1702 C C . VAL A 1 217 ? -27.052 22.723 1.585 1.00 52.72 217 VAL A C 1
ATOM 1704 O O . VAL A 1 217 ? -26.892 22.933 0.378 1.00 52.72 217 VAL A O 1
ATOM 1707 N N . ILE A 1 218 ? -28.086 23.248 2.251 1.00 55.78 218 ILE A N 1
ATOM 1708 C CA . ILE A 1 218 ? -29.107 24.097 1.616 1.00 55.78 218 ILE A CA 1
ATOM 1709 C C . ILE A 1 218 ? -28.465 25.345 0.999 1.00 55.78 218 ILE A C 1
ATOM 1711 O O . ILE A 1 218 ? -28.815 25.742 -0.120 1.00 55.78 218 ILE A O 1
ATOM 1715 N N . ARG A 1 219 ? -27.513 25.967 1.700 1.00 54.44 219 ARG A N 1
ATOM 1716 C CA . ARG A 1 219 ? -26.778 27.142 1.223 1.00 54.44 219 ARG A CA 1
ATOM 1717 C C . ARG A 1 219 ? -25.979 26.833 -0.044 1.00 54.44 219 ARG A C 1
ATOM 1719 O O . ARG A 1 219 ? -26.083 27.590 -1.010 1.00 54.44 219 ARG A O 1
ATOM 1726 N N . GLN A 1 220 ? -25.244 25.722 -0.082 1.00 51.38 220 GLN A N 1
ATOM 1727 C CA . GLN A 1 220 ? -24.460 25.322 -1.259 1.00 51.38 220 GLN A CA 1
ATOM 1728 C C . GLN A 1 220 ? -25.347 25.004 -2.469 1.00 51.38 220 GLN A C 1
ATOM 1730 O O . GLN A 1 220 ? -25.071 25.467 -3.576 1.00 51.38 220 GLN A O 1
ATOM 1735 N N . LEU A 1 221 ? -26.471 24.312 -2.262 1.00 52.69 221 LEU A N 1
ATOM 1736 C CA . LEU A 1 221 ? -27.434 24.027 -3.332 1.00 52.69 221 LEU A CA 1
ATOM 1737 C C . LEU A 1 221 ? -28.068 25.306 -3.905 1.00 52.69 221 LEU A C 1
ATOM 1739 O O . LEU A 1 221 ? -28.295 25.404 -5.114 1.00 52.69 221 LEU A O 1
ATOM 1743 N N . ARG A 1 222 ? -28.332 26.318 -3.066 1.00 58.16 222 ARG A N 1
ATOM 1744 C CA . ARG A 1 222 ? -28.827 27.627 -3.528 1.00 58.16 222 ARG A CA 1
ATOM 1745 C C . ARG A 1 222 ? -27.787 28.365 -4.370 1.00 58.16 222 ARG A C 1
ATOM 1747 O O . ARG A 1 222 ? -28.152 28.875 -5.428 1.00 58.16 222 ARG A O 1
ATOM 1754 N N . LEU A 1 223 ? -26.523 28.379 -3.942 1.00 55.38 223 LEU A N 1
ATOM 1755 C CA . LEU A 1 223 ? -25.418 28.992 -4.691 1.00 55.38 223 LEU A CA 1
ATOM 1756 C C . LEU A 1 223 ? -25.212 28.311 -6.048 1.00 55.38 223 LEU A C 1
ATOM 1758 O O . LEU A 1 223 ? -25.139 28.989 -7.072 1.00 55.38 223 LEU A O 1
ATOM 1762 N N . PHE A 1 224 ? -25.219 26.976 -6.073 1.00 51.72 224 PHE A N 1
ATOM 1763 C CA . PHE A 1 224 ? -25.150 26.199 -7.309 1.00 51.72 224 PHE A CA 1
ATOM 1764 C C . PHE A 1 224 ? -26.305 26.540 -8.262 1.00 51.72 224 PHE A C 1
ATOM 1766 O O . PHE A 1 224 ? -26.077 26.819 -9.437 1.00 51.72 224 PHE A O 1
ATOM 1773 N N . ARG A 1 225 ? -27.547 26.605 -7.759 1.00 55.34 225 ARG A N 1
ATOM 1774 C CA . ARG A 1 225 ? -28.726 26.971 -8.563 1.00 55.34 225 ARG A CA 1
ATOM 1775 C C . ARG A 1 225 ? -28.611 28.369 -9.175 1.00 55.34 225 ARG A C 1
ATOM 1777 O O . ARG A 1 225 ? -29.037 28.577 -10.310 1.00 55.34 225 ARG A O 1
ATOM 1784 N N . GLU A 1 226 ? -28.097 29.343 -8.430 1.00 61.69 226 GLU A N 1
ATOM 1785 C CA . GLU A 1 226 ? -27.899 30.702 -8.947 1.00 61.69 226 GLU A CA 1
ATOM 1786 C C . GLU A 1 226 ? -26.805 30.766 -10.006 1.00 61.69 226 GLU A C 1
ATOM 1788 O O . GLU A 1 226 ? -26.974 31.457 -11.010 1.00 61.69 226 GLU A O 1
ATOM 1793 N N . HIS A 1 227 ? -25.725 30.013 -9.814 1.00 50.34 227 HIS A N 1
ATOM 1794 C CA . HIS A 1 227 ? -24.663 29.891 -10.801 1.00 50.34 227 HIS A CA 1
ATOM 1795 C C . HIS A 1 227 ? -25.177 29.223 -12.085 1.00 50.34 227 HIS A C 1
ATOM 1797 O O . HIS A 1 227 ? -25.064 29.798 -13.164 1.00 50.34 227 HIS A O 1
ATOM 1803 N N . ALA A 1 228 ? -25.892 28.100 -11.968 1.00 50.62 228 ALA A N 1
ATOM 1804 C CA . ALA A 1 228 ? -26.511 27.413 -13.101 1.00 50.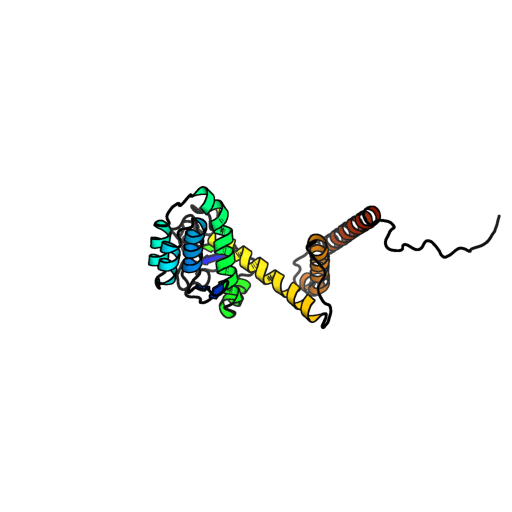62 228 ALA A CA 1
ATOM 1805 C C . ALA A 1 228 ? -27.487 28.313 -13.886 1.00 50.62 228 ALA A C 1
ATOM 1807 O O . ALA A 1 228 ? -27.522 28.272 -15.111 1.00 50.62 228 ALA A O 1
ATOM 1808 N N . ARG A 1 229 ? -28.250 29.181 -13.205 1.00 60.84 229 ARG A N 1
ATOM 1809 C CA . ARG A 1 229 ? -29.139 30.163 -13.860 1.00 60.84 229 ARG A CA 1
ATOM 1810 C C . ARG A 1 229 ? -28.402 31.225 -14.678 1.00 60.84 229 ARG A C 1
ATOM 1812 O O . ARG A 1 229 ? -29.012 31.797 -15.576 1.00 60.84 229 ARG A O 1
ATOM 1819 N N . ARG A 1 230 ? -27.152 31.538 -14.330 1.00 60.09 230 ARG A N 1
ATOM 1820 C CA . ARG A 1 230 ? -26.327 32.531 -15.035 1.00 60.09 230 ARG A CA 1
ATOM 1821 C C . ARG A 1 230 ? -25.578 31.912 -16.212 1.00 60.09 230 ARG A C 1
ATOM 1823 O O . ARG A 1 230 ? -25.474 32.554 -17.249 1.00 60.09 230 ARG A O 1
ATOM 1830 N N . GLU A 1 231 ? -25.107 30.680 -16.041 1.00 48.47 231 GLU A N 1
ATOM 1831 C CA . GLU A 1 231 ? -24.230 29.998 -17.000 1.00 48.47 231 GLU A CA 1
ATOM 1832 C C . GLU A 1 231 ? -24.985 29.183 -18.063 1.00 48.47 231 GLU A C 1
ATOM 1834 O O . GLU A 1 231 ? -24.444 28.923 -19.136 1.00 48.47 231 GLU A O 1
ATOM 1839 N N . LEU A 1 232 ? -26.242 28.788 -17.821 1.00 47.78 232 LEU A N 1
ATOM 1840 C CA . LEU A 1 232 ? -27.029 28.084 -18.838 1.00 47.78 232 LEU A CA 1
ATOM 1841 C C . LEU A 1 232 ? -27.534 29.070 -19.915 1.00 47.78 232 LEU A C 1
ATOM 1843 O O . LEU A 1 232 ? -28.305 29.983 -19.599 1.00 47.78 232 LEU A O 1
ATOM 1847 N N . PRO A 1 233 ? -27.155 28.902 -21.200 1.00 46.72 233 PRO A N 1
ATOM 1848 C CA . PRO A 1 233 ? -27.612 29.781 -22.269 1.00 46.72 233 PRO A CA 1
ATOM 1849 C C . PRO A 1 233 ? -29.129 29.660 -22.476 1.00 46.72 233 PRO A C 1
ATOM 1851 O O . PRO A 1 233 ? -29.710 28.584 -22.337 1.00 46.72 233 PRO A O 1
ATOM 1854 N N . ARG A 1 234 ? -29.766 30.757 -22.919 1.00 52.09 234 ARG A N 1
ATOM 1855 C CA . ARG A 1 234 ? -31.197 30.860 -23.304 1.00 52.09 234 ARG A CA 1
ATOM 1856 C C . ARG A 1 234 ? -31.668 29.843 -24.373 1.00 52.09 234 ARG A C 1
ATOM 1858 O O . ARG A 1 234 ? -32.812 29.909 -24.807 1.00 52.09 234 ARG A O 1
ATOM 1865 N N . ALA A 1 235 ? -30.817 28.921 -24.812 1.00 43.44 235 ALA A N 1
ATOM 1866 C CA . ALA A 1 235 ? -31.038 28.022 -25.938 1.00 43.44 235 ALA A CA 1
ATOM 1867 C C . ALA A 1 235 ? -31.834 26.739 -25.610 1.00 43.44 235 ALA A C 1
ATOM 1869 O O . ALA A 1 235 ? -32.270 26.075 -26.541 1.00 43.44 235 ALA A O 1
ATOM 1870 N N . ASN A 1 236 ? -32.104 26.413 -24.337 1.00 44.56 236 ASN A N 1
ATOM 1871 C CA . ASN A 1 236 ? -32.887 25.218 -23.958 1.00 44.56 236 ASN A CA 1
ATOM 1872 C C . ASN A 1 236 ? -34.387 25.484 -23.712 1.00 44.56 236 ASN A C 1
ATOM 1874 O O . ASN A 1 236 ? -35.016 24.805 -22.908 1.00 44.56 236 ASN A O 1
ATOM 1878 N N . GLY A 1 237 ? -34.986 26.463 -24.397 1.00 41.25 237 GLY A N 1
ATOM 1879 C CA . GLY A 1 237 ? -36.447 26.610 -24.386 1.00 41.25 237 GLY A CA 1
ATOM 1880 C C . GLY A 1 237 ? -37.025 27.060 -23.044 1.00 41.25 237 GLY A C 1
ATOM 1881 O O . GLY A 1 237 ? -38.070 26.573 -22.618 1.00 41.25 237 GLY A O 1
ATOM 1882 N N . GLY A 1 238 ? -36.388 28.042 -22.400 1.00 36.97 238 GLY A N 1
ATOM 1883 C CA . GLY A 1 238 ? -37.103 28.898 -21.459 1.00 36.97 238 GLY A CA 1
ATOM 1884 C C . GLY A 1 238 ? -38.183 29.659 -22.224 1.00 36.97 238 GLY A C 1
ATOM 1885 O O . GLY A 1 238 ? -37.937 30.774 -22.676 1.00 36.97 238 GLY A O 1
ATOM 1886 N N . SER A 1 239 ? -39.345 29.032 -22.425 1.00 34.62 239 SER A N 1
ATOM 1887 C CA . SER A 1 239 ? -40.541 29.717 -22.889 1.00 34.62 239 SER A CA 1
ATOM 1888 C C . SER A 1 239 ? -40.827 30.818 -21.885 1.00 34.62 239 SER A C 1
ATOM 1890 O O . SER A 1 239 ? -41.160 30.568 -20.726 1.00 34.62 239 SER A O 1
ATOM 1892 N N . THR A 1 240 ? -40.664 32.054 -22.332 1.00 43.84 240 THR A N 1
ATOM 1893 C CA . THR A 1 240 ? -41.417 33.166 -21.785 1.00 43.84 240 THR A CA 1
ATOM 1894 C C . THR A 1 240 ? -42.899 32.800 -21.860 1.00 43.84 240 THR A C 1
ATOM 1896 O O . THR A 1 240 ? -43.334 32.278 -22.885 1.00 43.84 240 THR A O 1
ATOM 1899 N N . LEU A 1 241 ? -43.640 33.177 -20.813 1.00 39.00 241 LEU A N 1
ATOM 1900 C CA . LEU A 1 241 ? -45.107 33.268 -20.746 1.00 39.00 241 LEU A CA 1
ATOM 1901 C C . LEU A 1 241 ? -45.788 31.907 -20.493 1.00 39.00 241 LEU A C 1
ATOM 1903 O O . LEU A 1 241 ? -45.454 30.913 -21.116 1.00 39.00 241 LEU A O 1
ATOM 1907 N N . GLU A 1 242 ? -46.711 31.762 -19.543 1.00 36.78 242 GLU A N 1
ATOM 1908 C CA . GLU A 1 242 ? -47.768 32.682 -19.098 1.00 36.78 242 GLU A CA 1
ATOM 1909 C C . GLU A 1 242 ? -48.004 32.513 -17.578 1.00 36.78 242 GLU A C 1
ATOM 1911 O O . GLU A 1 242 ? -47.838 31.432 -17.026 1.00 36.78 242 GLU A O 1
ATOM 1916 N N . LEU A 1 243 ? -48.326 33.556 -16.815 1.00 30.31 243 LEU A N 1
ATOM 1917 C CA . LEU A 1 243 ? -49.674 34.116 -16.823 1.00 30.31 243 LEU A CA 1
ATOM 1918 C C . LEU A 1 243 ? -49.687 35.633 -16.639 1.00 30.31 243 LEU A C 1
ATOM 1920 O O . LEU A 1 243 ? -49.364 36.191 -15.592 1.00 30.31 243 LEU A O 1
ATOM 1924 N N . ILE A 1 244 ? -50.156 36.268 -17.704 1.00 43.09 244 ILE A N 1
ATOM 1925 C CA . ILE A 1 244 ? -50.900 37.516 -17.688 1.00 43.09 244 ILE A CA 1
ATOM 1926 C C . ILE A 1 244 ? -52.163 37.292 -16.834 1.00 43.09 244 ILE A C 1
ATOM 1928 O O . ILE A 1 244 ? -52.863 36.305 -17.042 1.00 43.09 244 ILE A O 1
ATOM 1932 N N . GLY A 1 245 ? -52.501 38.239 -15.951 1.00 32.88 245 GLY A N 1
ATOM 1933 C CA . GLY A 1 245 ? -53.911 38.533 -15.661 1.00 32.88 245 GLY A CA 1
ATOM 1934 C C . GLY A 1 245 ? -54.385 38.506 -14.205 1.00 32.88 245 GLY A C 1
ATOM 1935 O O . GLY A 1 245 ? -55.162 37.641 -13.824 1.00 32.88 245 GLY A O 1
ATOM 1936 N N . SER A 1 246 ? -54.088 39.565 -13.456 1.00 32.28 246 SER A N 1
ATOM 1937 C CA . SER A 1 246 ? -55.098 40.244 -12.625 1.00 32.28 246 SER A CA 1
ATOM 1938 C C . SER A 1 246 ? -54.952 41.741 -12.906 1.00 32.28 246 SER A C 1
ATOM 1940 O O . SER A 1 246 ? -54.001 42.373 -12.458 1.00 32.28 246 SER A O 1
ATOM 1942 N N . GLN A 1 247 ? -55.596 42.219 -13.970 1.00 36.56 247 GLN A N 1
ATOM 1943 C CA . GLN A 1 247 ? -56.790 43.069 -13.891 1.00 36.56 247 GLN A CA 1
ATOM 1944 C C . GLN A 1 247 ? -56.671 44.242 -12.904 1.00 36.56 247 GLN A C 1
ATOM 1946 O O . GLN A 1 247 ? -56.673 44.060 -11.695 1.00 36.56 247 GLN A O 1
ATOM 1951 N N . GLN A 1 248 ? -56.603 45.438 -13.501 1.00 40.47 248 GLN A N 1
ATOM 1952 C CA . GLN A 1 248 ? -57.262 46.686 -13.104 1.00 40.47 248 GLN A CA 1
ATOM 1953 C C . GLN A 1 248 ? -57.732 46.806 -11.646 1.00 40.47 248 GLN A C 1
ATOM 1955 O O . GLN A 1 248 ? -58.735 46.200 -11.280 1.00 40.47 248 GLN A O 1
ATOM 1960 N N . SER A 1 249 ? -57.146 47.735 -10.884 1.00 40.47 249 SER A N 1
ATOM 1961 C CA . SER A 1 249 ? -57.908 48.775 -10.165 1.00 40.47 249 SER A CA 1
ATOM 1962 C C . SER A 1 249 ? -56.981 49.880 -9.630 1.00 40.47 249 SER A C 1
ATOM 1964 O O . SER A 1 249 ? -56.060 49.589 -8.874 1.00 40.47 249 SER A O 1
ATOM 1966 N N . ASN A 1 250 ? -57.339 51.120 -9.993 1.00 38.66 250 ASN A N 1
ATOM 1967 C CA . ASN A 1 250 ? -56.888 52.445 -9.527 1.00 38.66 250 ASN A CA 1
ATOM 1968 C C . ASN A 1 250 ? -55.519 52.971 -9.969 1.00 38.66 250 ASN A C 1
ATOM 1970 O O . ASN A 1 250 ? -54.483 52.552 -9.417 1.00 38.66 250 ASN A O 1
#

Secondary structure (DSSP, 8-state):
-EE-SSEEEE-STTSTTSTTS---EEETTEEESSHHHHHHHHHHHHTT-HHHHHHHTT--SHHHHHHHHHS-TT--HHHHHHHHHHHHHHHHHHHHHH-HHHHHHHHHTTTPEEEE--SS-SSSS-SS-TT-GGGGSGGG--S--HHHHHHHHHHHHHHHHHHHHHHHHT-SS------S-HHHHHHHHHHHHHHHHHHHHHHTT--TTHHHHHHHHHHHHHHHHHHHHHHS-GGG--------------

Radius of gyration: 25.15 Å; Cα contacts (8 Å, |Δi|>4): 285; chains: 1; bounding box: 76×69×50 Å

Foldseek 3Di:
DDDDPAEDEDADLCPLLDQNPQFWFDDPRQIDRGLLLQLLLVLLVLQPNVVLSVVSSPDDGSVVSVVSSVVRPRDDPVSCVVCSLVSSLVSVLRRLVVDPVSVVVLLVCPNHQYANQDLPDQECHQNHHPPPPCRVPSVNGNHDNSSSVSSVVSNVVSVCVVVVVVVVVVDDDDDDDDDDPCPVVVLVVVVVVLVVCVVVCVVVVVCPCSVVVNVVSVVVVVVVVVVCVVPDDPPPDPDDDDDDDDDDDD

pLDDT: mean 77.77, std 25.55, range [29.86, 98.81]

Nearest PDB structures (foldseek):
  8bau-assembly1_A  TM=9.201E-01  e=3.066E-11  Phytophthora nicotianae
  2b3w-assembly1_A  TM=8.578E-01  e=7.155E-07  Escherichia coli
  1xoq-assembly2_B  TM=1.579E-01  e=7.644E+00  Homo sapiens

Mean predicted aligned error: 14.92 Å

InterPro domains:
  IPR012816 NADAR [PF08719] (10-159)
  IPR012816 NADAR [TIGR02464] (8-158)
  IPR012816 NADAR [cd15457] (8-156)
  IPR037238 YbiA-like superfamily [G3DSA:1.10.357.40] (2-162)
  IPR037238 YbiA-like superfamily [SSF143990] (3-159)

Organism: NCBI:txid1825523

Solvent-accessible surface area (backbone atoms only — not comparable to full-atom values): 14269 Å² total; per-residue (Å²): 110,43,77,58,94,58,36,40,26,28,65,44,56,85,37,82,84,32,45,61,17,82,40,68,32,66,57,99,86,46,74,34,58,20,35,39,42,41,41,30,27,50,53,14,51,76,45,66,24,57,69,57,22,59,54,32,72,72,52,85,53,55,67,61,18,56,52,50,50,73,66,37,51,79,74,49,68,69,65,43,66,77,41,50,57,61,50,46,22,50,36,46,36,41,36,34,70,65,32,63,69,57,31,50,56,58,55,67,53,66,88,39,47,47,37,27,20,26,57,84,35,43,58,46,7,22,38,33,38,60,82,44,85,56,61,85,42,72,89,67,45,70,30,65,24,44,48,15,52,25,51,51,53,34,42,53,54,60,68,53,48,61,61,62,52,54,62,57,71,73,52,95,84,79,83,88,84,86,80,88,71,68,69,62,56,51,53,53,49,50,51,48,52,51,72,72,43,43,70,59,43,62,72,68,64,80,52,95,50,55,69,58,55,50,53,51,52,54,50,51,54,51,52,51,52,55,50,50,66,70,70,55,69,85,81,78,69,77,71,78,83,83,81,87,83,83,76,89,84,135

Sequence (250 aa):
MRITETMVLFWRTEDVFSNWHPAVFYENGVRFINTEQHMMWHKAMLFGDTETAAKILRKVHPMDMKQLGREVKGYDDAVWAAKRLEIVTEGNFLKFTQNSAMKAELLATGSREIVEASPVDTIWGVGLDENDPRVEDPANWHGLNLLGEALMLVRARLQAAPIARLSKLASPGVEDGFTADLAGYAAEAAAKVLLQNWETALADGSKDYLVTDIDDVIRQLRLFREHARRELPRANGGSTLELIGSQQSN